Protein AF-A0A0R3PXW3-F1 (afdb_monomer)

Secondary structure (DSSP, 8-state):
-------PPP----------------SS---HHHHHTT-------PPPPP-TTS-HHHHHHHHHHHHHHHHHHHHHHHHHHHHHHHHHHHHHHHHHHHHHHHHHHHHHHHHHHHHHHHHHHHHHHS----------------------------------GGGGGPPPP------HHHHHHHHHHHHHHHHHHHHHHTTSS--PPPP-----

Radius of gyration: 42.34 Å; Cα contacts (8 Å, |Δi|>4): 11; chains: 1; bounding box: 65×77×140 Å

Structure (mmCIF, N/CA/C/O backbone):
data_AF-A0A0R3PXW3-F1
#
_entry.id   AF-A0A0R3PXW3-F1
#
loop_
_atom_site.group_PDB
_atom_site.id
_atom_site.type_symbol
_atom_site.label_atom_id
_atom_site.label_alt_id
_atom_site.label_comp_id
_atom_site.label_asym_id
_atom_site.label_entity_id
_atom_site.label_seq_id
_atom_site.pdbx_PDB_ins_code
_atom_site.Cartn_x
_atom_site.Cartn_y
_atom_site.Cartn_z
_atom_site.occupancy
_atom_site.B_iso_or_equiv
_atom_site.auth_seq_id
_atom_site.auth_comp_id
_atom_site.auth_asym_id
_atom_site.auth_atom_id
_atom_site.pdbx_PDB_model_num
ATOM 1 N N . MET A 1 1 ? -7.752 -42.394 -71.819 1.00 38.06 1 MET A N 1
ATOM 2 C CA . MET A 1 1 ? -6.502 -42.020 -71.122 1.00 38.06 1 MET A CA 1
ATOM 3 C C . MET A 1 1 ? -6.365 -40.506 -71.200 1.00 38.06 1 MET A C 1
ATOM 5 O O . MET A 1 1 ? -6.440 -40.009 -72.312 1.00 38.06 1 MET A O 1
ATOM 9 N N . THR A 1 2 ? -6.210 -39.844 -70.037 1.00 39.84 2 THR A N 1
ATOM 10 C CA . THR A 1 2 ? -5.750 -38.445 -69.788 1.00 39.84 2 THR A CA 1
ATOM 11 C C . THR A 1 2 ? -6.556 -37.297 -70.435 1.00 39.84 2 THR A C 1
ATOM 13 O O . THR A 1 2 ? -6.903 -37.378 -71.596 1.00 39.84 2 THR A O 1
ATOM 16 N N . ASN A 1 3 ? -6.873 -36.161 -69.808 1.00 36.75 3 ASN A N 1
ATOM 17 C CA . ASN A 1 3 ? -6.351 -35.493 -68.617 1.00 36.75 3 ASN A CA 1
ATOM 18 C C . ASN A 1 3 ? -7.420 -34.491 -68.121 1.00 36.75 3 ASN A C 1
ATOM 20 O O . ASN A 1 3 ? -8.073 -33.843 -68.936 1.00 36.75 3 ASN A O 1
ATOM 24 N N . ILE A 1 4 ? -7.603 -34.370 -66.804 1.00 39.84 4 ILE A N 1
ATOM 25 C CA . ILE A 1 4 ? -8.584 -33.471 -66.176 1.00 39.84 4 ILE A CA 1
ATOM 26 C C . ILE A 1 4 ? -7.906 -32.120 -65.916 1.00 39.84 4 ILE A C 1
ATOM 28 O O . ILE A 1 4 ? -7.051 -32.008 -65.038 1.00 39.84 4 ILE A O 1
ATOM 32 N N . SER A 1 5 ? -8.293 -31.096 -66.675 1.00 47.66 5 SER A N 1
ATOM 33 C CA . SER A 1 5 ? -7.903 -29.700 -66.450 1.00 47.66 5 SER A CA 1
ATOM 34 C C . SER A 1 5 ? -8.798 -29.089 -65.373 1.00 47.66 5 SER A C 1
ATOM 36 O O . SER A 1 5 ? -9.985 -28.855 -65.581 1.00 47.66 5 SER A O 1
ATOM 38 N N . ASN A 1 6 ? -8.210 -28.860 -64.207 1.00 40.59 6 ASN A N 1
ATOM 39 C CA . ASN A 1 6 ? -8.842 -28.301 -63.022 1.00 40.59 6 ASN A CA 1
ATOM 40 C C . ASN A 1 6 ? -8.930 -26.765 -63.153 1.00 40.59 6 ASN A C 1
ATOM 42 O O . ASN A 1 6 ? -7.904 -26.088 -63.104 1.00 40.59 6 ASN A O 1
ATOM 46 N N . VAL A 1 7 ? -10.134 -26.210 -63.324 1.00 46.19 7 VAL A N 1
ATOM 47 C CA . VAL A 1 7 ? -10.385 -24.756 -63.282 1.00 46.19 7 VAL A CA 1
ATOM 48 C C . VAL A 1 7 ? -11.352 -24.488 -62.131 1.00 46.19 7 VAL A C 1
ATOM 50 O O . VAL A 1 7 ? -12.552 -24.730 -62.235 1.00 46.19 7 VAL A O 1
ATOM 53 N N . GLY A 1 8 ? -10.801 -24.064 -60.991 1.00 39.66 8 GLY A N 1
ATOM 54 C CA . GLY A 1 8 ? -11.564 -23.747 -59.782 1.00 39.66 8 GLY A CA 1
ATOM 55 C C . GLY A 1 8 ? -12.369 -22.443 -59.905 1.00 39.66 8 GLY A C 1
ATOM 56 O O . GLY A 1 8 ? -12.005 -21.568 -60.694 1.00 39.66 8 GLY A O 1
ATOM 57 N N . PRO A 1 9 ? -13.452 -22.275 -59.123 1.00 43.62 9 PRO A N 1
ATOM 58 C CA . PRO A 1 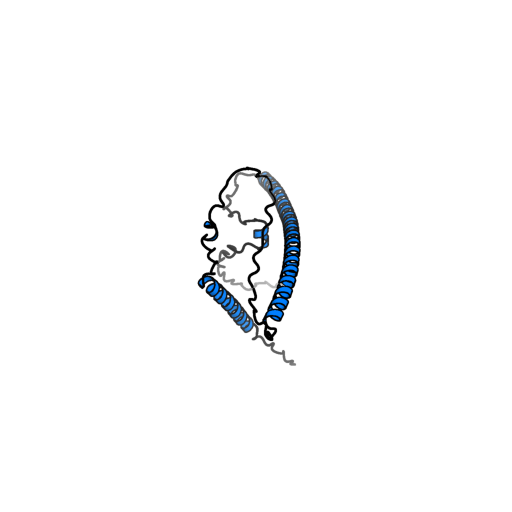9 ? -14.310 -21.103 -59.218 1.00 43.62 9 PRO A CA 1
ATOM 59 C C . PRO A 1 9 ? -13.719 -19.885 -58.491 1.00 43.62 9 PRO A C 1
ATOM 61 O O . PRO A 1 9 ? -13.190 -19.970 -57.380 1.00 43.62 9 PRO A O 1
ATOM 64 N N . SER A 1 10 ? -13.861 -18.740 -59.158 1.00 41.03 10 SER A N 1
ATOM 65 C CA . SER A 1 10 ? -13.490 -17.390 -58.734 1.00 41.03 10 SER A CA 1
ATOM 66 C C . SER A 1 10 ? -14.106 -17.012 -57.379 1.00 41.03 10 SER A C 1
ATOM 68 O O . SER A 1 10 ? -15.327 -16.956 -57.228 1.00 41.03 10 SER A O 1
ATOM 70 N N . LYS A 1 11 ? -13.262 -16.731 -56.378 1.00 49.00 11 LYS A N 1
ATOM 71 C CA . LYS A 1 11 ? -13.683 -16.187 -55.079 1.00 49.00 11 LYS A CA 1
ATOM 72 C C . LYS A 1 11 ? -13.694 -14.660 -55.160 1.00 49.00 11 LYS A C 1
ATOM 74 O O . LYS A 1 11 ? -12.674 -14.020 -54.920 1.00 49.00 11 LYS A O 1
ATOM 79 N N . HIS A 1 12 ? -14.849 -14.073 -55.463 1.00 41.69 12 HIS A N 1
ATOM 80 C CA . HIS A 1 12 ? -15.092 -12.652 -55.210 1.00 41.69 12 HIS A CA 1
ATOM 81 C C . HIS A 1 12 ? -15.160 -12.417 -53.693 1.00 41.69 12 HIS A C 1
ATOM 83 O O . HIS A 1 12 ? -16.198 -12.607 -53.065 1.00 41.69 12 HIS A O 1
ATOM 89 N N . PHE A 1 13 ? -14.032 -12.031 -53.094 1.00 46.72 13 PHE A N 1
ATOM 90 C CA . PHE A 1 13 ? -13.965 -11.567 -51.710 1.00 46.72 13 PHE A CA 1
ATOM 91 C C . PHE A 1 13 ? -14.146 -10.046 -51.715 1.00 46.72 13 PHE A C 1
ATOM 93 O O . PHE A 1 13 ? -13.260 -9.299 -52.128 1.00 46.72 13 PHE A O 1
ATOM 100 N N . VAL A 1 14 ? -15.329 -9.583 -51.317 1.00 47.16 14 VAL A N 1
ATOM 101 C CA . VAL A 1 14 ? -15.608 -8.158 -51.114 1.00 47.16 14 VAL A CA 1
ATOM 102 C C . VAL A 1 14 ? -14.783 -7.691 -49.912 1.00 47.16 14 VAL A C 1
ATOM 104 O O . VAL A 1 14 ? -15.029 -8.114 -48.784 1.00 47.16 14 VAL A O 1
ATOM 107 N N . TYR A 1 15 ? -13.786 -6.836 -50.141 1.00 42.31 15 TYR A N 1
ATOM 108 C CA . TYR A 1 15 ? -13.071 -6.153 -49.065 1.00 42.31 15 TYR A CA 1
ATOM 109 C C . TYR A 1 15 ? -13.958 -5.032 -48.512 1.00 42.31 15 TYR A C 1
ATOM 111 O O . TYR A 1 15 ? -14.068 -3.965 -49.111 1.00 42.31 15 TYR A O 1
ATOM 119 N N . LEU A 1 16 ? -14.584 -5.263 -47.358 1.00 40.38 16 LEU A N 1
ATOM 120 C CA . LEU A 1 16 ? -15.081 -4.179 -46.509 1.00 40.38 16 LEU A CA 1
ATOM 121 C C . LEU A 1 16 ? -13.915 -3.663 -45.647 1.00 40.38 16 LEU A C 1
ATOM 123 O O . LEU A 1 16 ? -13.203 -4.478 -45.051 1.00 40.38 16 LEU A O 1
ATOM 127 N N . PRO A 1 17 ? -13.680 -2.342 -45.558 1.00 42.06 17 PRO A N 1
ATOM 128 C CA . PRO A 1 17 ? -12.602 -1.809 -44.742 1.00 42.06 17 PRO A CA 1
ATOM 129 C C . PRO A 1 17 ? -12.973 -1.931 -43.260 1.00 42.06 17 PRO A C 1
ATOM 131 O O . PRO A 1 17 ? -13.910 -1.295 -42.778 1.00 42.06 17 PRO A O 1
ATOM 134 N N . THR A 1 18 ? -12.214 -2.738 -42.518 1.00 45.00 18 THR A N 1
ATOM 135 C CA . THR A 1 18 ? -12.254 -2.760 -41.053 1.00 45.00 18 THR A CA 1
ATOM 136 C C . THR A 1 18 ? -11.760 -1.412 -40.537 1.00 45.00 18 THR A C 1
ATOM 138 O O . 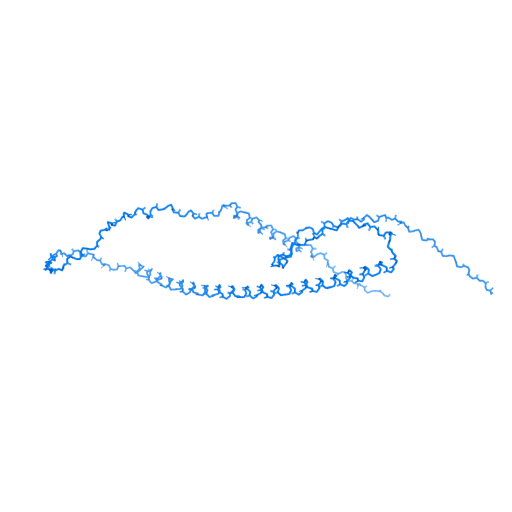THR A 1 18 ? -10.557 -1.155 -40.481 1.00 45.00 18 THR A O 1
ATOM 141 N N . ILE A 1 19 ? -12.688 -0.533 -40.160 1.00 42.12 19 ILE A N 1
ATOM 142 C CA . ILE A 1 19 ? -12.370 0.704 -39.448 1.00 42.12 19 ILE A CA 1
ATOM 143 C C . ILE A 1 19 ? -11.883 0.298 -38.055 1.00 42.12 19 ILE A C 1
ATOM 145 O O . ILE A 1 19 ? -12.666 -0.051 -37.174 1.00 42.12 19 ILE A O 1
ATOM 149 N N . ALA A 1 20 ? -10.565 0.298 -37.868 1.00 41.53 20 ALA A N 1
ATOM 150 C CA . ALA A 1 20 ? -9.950 0.123 -36.565 1.00 41.53 20 ALA A CA 1
ATOM 151 C C . ALA A 1 20 ? -10.293 1.340 -35.695 1.00 41.53 20 ALA A C 1
ATOM 153 O O . ALA A 1 20 ? -9.688 2.403 -35.819 1.00 41.53 20 ALA A O 1
ATOM 154 N N . THR A 1 21 ? -11.276 1.196 -34.809 1.00 40.44 21 THR A N 1
ATOM 155 C CA . THR A 1 21 ? -11.522 2.184 -33.757 1.00 40.44 21 THR A CA 1
ATOM 156 C C . THR A 1 21 ? -10.326 2.187 -32.799 1.00 40.44 21 THR A C 1
ATOM 158 O O . THR A 1 21 ? -10.015 1.129 -32.237 1.00 40.44 21 THR A O 1
ATOM 161 N N . PRO A 1 22 ? -9.643 3.324 -32.571 1.00 39.25 22 PRO A N 1
ATOM 162 C CA . PRO A 1 22 ? -8.615 3.402 -31.546 1.00 39.25 22 PRO A CA 1
ATOM 163 C C . PRO A 1 22 ? -9.255 3.142 -30.177 1.00 39.25 22 PRO A C 1
ATOM 165 O O . PRO A 1 22 ? -10.258 3.742 -29.797 1.00 39.25 22 PRO A O 1
ATOM 168 N N . ASN A 1 23 ? -8.689 2.179 -29.456 1.00 42.59 23 ASN A N 1
ATOM 169 C CA . ASN A 1 23 ? -9.143 1.749 -28.142 1.00 42.59 23 ASN A CA 1
ATOM 170 C C . ASN A 1 23 ? -8.823 2.826 -27.090 1.00 42.59 23 ASN A C 1
ATOM 172 O O . ASN A 1 23 ? -7.765 2.801 -26.466 1.00 42.59 23 ASN A O 1
ATOM 176 N N . THR A 1 24 ? -9.749 3.761 -26.888 1.00 49.25 24 THR A N 1
ATOM 177 C CA . THR A 1 24 ? -9.660 4.838 -25.884 1.00 49.25 24 THR A CA 1
ATOM 178 C C . THR A 1 24 ? -10.191 4.412 -24.501 1.00 49.25 24 THR A C 1
ATOM 180 O O . THR A 1 24 ? -10.618 5.250 -23.718 1.00 49.25 24 THR A O 1
ATOM 183 N N . LYS A 1 25 ? -10.198 3.115 -24.149 1.00 46.97 25 LYS A N 1
ATOM 184 C CA . LYS A 1 25 ? -10.817 2.621 -22.895 1.00 46.97 25 LYS A CA 1
ATOM 185 C C . LYS A 1 25 ? -9.845 2.241 -21.769 1.00 46.97 25 LYS A C 1
ATOM 187 O O . LYS A 1 25 ? -10.181 1.407 -20.938 1.00 46.97 25 LYS A O 1
ATOM 192 N N . ARG A 1 26 ? -8.633 2.802 -21.717 1.00 44.34 26 ARG A N 1
ATOM 193 C CA . ARG A 1 26 ? -7.687 2.537 -20.604 1.00 44.34 26 ARG A CA 1
ATOM 194 C C . ARG A 1 26 ? -7.228 3.777 -19.846 1.00 44.34 26 ARG A C 1
ATOM 196 O O . ARG A 1 26 ? -6.220 3.735 -19.152 1.00 44.34 26 ARG A O 1
ATOM 203 N N . ALA A 1 27 ? -7.959 4.875 -19.969 1.00 49.31 27 ALA A N 1
ATOM 204 C CA . ALA A 1 27 ? -7.804 5.971 -19.034 1.00 49.31 27 ALA A CA 1
ATOM 205 C C . ALA A 1 27 ? -8.759 5.720 -17.854 1.00 49.31 27 ALA A C 1
ATOM 207 O O . ALA A 1 27 ? -9.963 5.618 -18.064 1.00 49.31 27 ALA A O 1
ATOM 208 N N . LEU A 1 28 ? -8.196 5.677 -16.642 1.00 56.12 28 LEU A N 1
ATOM 209 C CA . LEU A 1 28 ? -8.877 5.902 -15.358 1.00 56.12 28 LEU A CA 1
ATOM 210 C C . LEU A 1 28 ? -9.617 4.713 -14.715 1.00 56.12 28 LEU A C 1
ATOM 212 O O . LEU A 1 28 ? -10.815 4.760 -14.468 1.00 56.12 28 LEU A O 1
ATOM 216 N N . SER A 1 29 ? -8.872 3.691 -14.309 1.00 50.00 29 SER A N 1
ATOM 217 C CA . SER A 1 29 ? -9.155 3.008 -13.040 1.00 50.00 29 SER A CA 1
ATOM 218 C C . SER A 1 29 ? -7.830 2.456 -12.533 1.00 50.00 29 SER A C 1
ATOM 220 O O . SER A 1 29 ? -7.372 1.419 -13.012 1.00 50.00 29 SER A O 1
ATOM 222 N N . ALA A 1 30 ? -7.149 3.205 -11.665 1.00 63.62 30 ALA A N 1
ATOM 223 C CA . ALA A 1 30 ? -5.977 2.668 -10.989 1.00 63.62 30 ALA A CA 1
ATOM 224 C C . ALA A 1 30 ? -6.432 1.439 -10.192 1.00 63.62 30 ALA A C 1
ATOM 226 O O . ALA A 1 30 ? -7.424 1.511 -9.465 1.00 63.62 30 ALA A O 1
ATOM 227 N N . ASP A 1 31 ? -5.759 0.309 -10.393 1.00 80.38 31 ASP A N 1
ATOM 228 C CA . ASP A 1 31 ? -5.968 -0.877 -9.571 1.00 80.38 31 ASP A CA 1
ATOM 229 C C . ASP A 1 31 ? -5.743 -0.464 -8.100 1.00 80.38 31 ASP A C 1
ATOM 231 O O . ASP A 1 31 ? -4.747 0.212 -7.823 1.00 80.38 31 ASP A O 1
ATOM 235 N N . PRO A 1 32 ? -6.635 -0.811 -7.152 1.00 76.06 32 PRO A N 1
ATOM 236 C CA . PRO A 1 32 ? -6.418 -0.562 -5.726 1.00 76.06 32 PRO A CA 1
ATOM 237 C C . PRO A 1 32 ? -5.021 -0.980 -5.248 1.00 76.06 32 PRO A C 1
ATOM 239 O O . PRO A 1 32 ? -4.427 -0.317 -4.399 1.00 76.06 32 PRO A O 1
ATOM 242 N N . VAL A 1 33 ? -4.471 -2.044 -5.840 1.00 81.00 33 VAL A N 1
ATOM 243 C CA . VAL A 1 33 ? -3.110 -2.517 -5.576 1.00 81.00 33 VAL A CA 1
ATOM 244 C C . VAL A 1 33 ? -2.058 -1.526 -6.082 1.00 81.00 33 VAL A C 1
ATOM 246 O O . VAL A 1 33 ? -1.080 -1.270 -5.387 1.00 81.00 33 VAL A O 1
ATOM 249 N N . ASP A 1 34 ? -2.251 -0.926 -7.255 1.00 81.44 34 ASP A N 1
ATOM 250 C CA . ASP A 1 34 ? -1.321 0.060 -7.819 1.00 81.44 34 ASP A CA 1
ATOM 251 C C . ASP A 1 34 ? -1.317 1.369 -7.009 1.00 81.44 34 ASP A C 1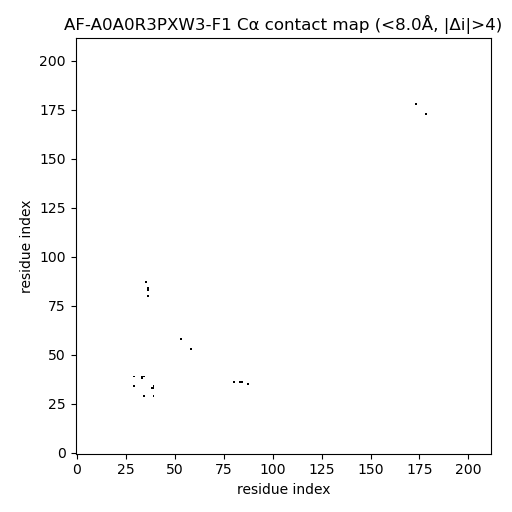
ATOM 253 O O . ASP A 1 34 ? -0.267 1.997 -6.862 1.00 81.44 34 ASP A O 1
ATOM 257 N N . ILE A 1 35 ? -2.458 1.747 -6.416 1.00 81.06 35 ILE A N 1
ATOM 258 C CA . ILE A 1 35 ? -2.559 2.885 -5.484 1.00 81.06 35 ILE A CA 1
ATOM 259 C C . ILE A 1 35 ? -1.737 2.610 -4.220 1.00 81.06 35 ILE A C 1
ATOM 261 O O . ILE A 1 35 ? -0.938 3.450 -3.812 1.00 81.06 35 ILE A O 1
ATOM 265 N N . LEU A 1 36 ? -1.883 1.414 -3.640 1.00 79.81 36 LEU A N 1
ATOM 266 C CA . LEU A 1 36 ? -1.118 0.963 -2.470 1.00 79.81 36 LEU A CA 1
ATOM 267 C C . LEU A 1 36 ? 0.401 0.973 -2.721 1.00 79.81 36 LEU A C 1
ATOM 269 O O . LEU A 1 36 ? 1.206 1.231 -1.824 1.00 79.81 36 LEU A O 1
ATOM 273 N N . LEU A 1 37 ? 0.789 0.679 -3.961 1.00 80.38 37 LEU A N 1
ATOM 274 C CA . LEU A 1 37 ? 2.173 0.633 -4.418 1.00 80.38 37 LEU A CA 1
ATOM 275 C C . LEU A 1 37 ? 2.722 1.999 -4.858 1.00 80.38 37 LEU A C 1
ATOM 277 O O . LEU A 1 37 ? 3.921 2.105 -5.111 1.00 80.38 37 LEU A O 1
ATOM 281 N N . GLY A 1 38 ? 1.878 3.031 -4.963 1.00 76.00 38 GLY A N 1
ATOM 282 C CA . GLY A 1 38 ? 2.263 4.341 -5.495 1.00 76.00 38 GLY A CA 1
ATOM 283 C C . GLY A 1 38 ? 2.662 4.316 -6.979 1.00 76.00 38 GLY A C 1
ATOM 284 O O . GLY A 1 38 ? 3.354 5.221 -7.448 1.00 76.00 38 GLY A O 1
ATOM 285 N N . GLU A 1 39 ? 2.260 3.288 -7.735 1.00 78.00 39 GLU A N 1
ATOM 286 C CA . GLU A 1 39 ? 2.602 3.145 -9.153 1.00 78.00 39 GLU A CA 1
ATOM 287 C C . GLU A 1 39 ? 1.608 3.927 -10.028 1.00 78.00 39 GLU A C 1
ATOM 289 O O . GLU A 1 39 ? 0.521 3.457 -10.354 1.00 78.00 39 GLU A O 1
ATOM 294 N N . HIS A 1 40 ? 1.993 5.125 -10.485 1.00 61.38 40 HIS A N 1
ATOM 295 C CA . HIS A 1 40 ? 1.224 5.848 -11.500 1.00 61.38 40 HIS A CA 1
ATOM 296 C C . HIS A 1 40 ? 1.656 5.406 -12.905 1.00 61.38 40 HIS A C 1
ATOM 298 O O . HIS A 1 40 ? 2.729 5.755 -13.405 1.00 61.38 40 HIS A O 1
ATOM 304 N N . SER A 1 41 ? 0.819 4.611 -13.570 1.00 61.41 41 SER A N 1
ATOM 305 C CA . SER A 1 41 ? 1.127 4.117 -14.911 1.00 61.41 41 SER A CA 1
ATOM 306 C C . SER A 1 41 ? 0.857 5.184 -15.983 1.00 61.41 41 SER A C 1
ATOM 308 O O . SER A 1 41 ? -0.264 5.664 -16.127 1.00 61.41 41 SER A O 1
ATOM 310 N N . GLN A 1 42 ? 1.890 5.567 -16.737 1.00 60.44 42 GLN A N 1
ATOM 311 C CA . GLN A 1 42 ? 2.040 5.283 -18.178 1.00 60.44 42 GLN A CA 1
ATOM 312 C C . GLN A 1 42 ? 3.003 6.293 -18.835 1.00 60.44 42 GLN A C 1
ATOM 314 O O . GLN A 1 42 ? 2.676 7.475 -18.953 1.00 60.44 42 GLN A O 1
ATOM 319 N N . PRO A 1 43 ? 4.158 5.855 -19.369 1.00 62.34 43 PRO A N 1
ATOM 320 C CA . PRO A 1 43 ? 4.896 6.668 -20.321 1.00 62.34 43 PRO A CA 1
ATOM 321 C C . PRO A 1 43 ? 4.142 6.700 -21.658 1.00 62.34 43 PRO A C 1
ATOM 323 O O . PRO A 1 43 ? 3.910 5.668 -22.290 1.00 62.34 43 PRO A O 1
ATOM 326 N N . HIS A 1 44 ? 3.786 7.903 -22.108 1.00 67.94 44 HIS A N 1
ATOM 327 C CA . HIS A 1 44 ? 3.213 8.146 -23.432 1.00 67.94 44 HIS A CA 1
ATOM 328 C C . HIS A 1 44 ? 4.106 7.530 -24.525 1.00 67.94 44 HIS A C 1
ATOM 330 O O . HIS A 1 44 ? 5.303 7.831 -24.611 1.00 67.94 44 HIS A O 1
ATOM 336 N N . GLN A 1 45 ? 3.543 6.666 -25.375 1.00 71.38 45 GLN A N 1
ATOM 337 C CA . GLN A 1 45 ? 4.292 6.075 -26.482 1.00 71.38 45 GLN A CA 1
ATOM 338 C C . GLN A 1 45 ? 4.569 7.137 -27.550 1.00 71.38 45 GLN A C 1
ATOM 340 O O . GLN A 1 45 ? 3.688 7.528 -28.311 1.00 71.38 45 GLN A O 1
ATOM 345 N N . ARG A 1 46 ? 5.820 7.603 -27.618 1.00 79.50 46 ARG A N 1
ATOM 346 C CA . ARG A 1 46 ? 6.284 8.483 -28.697 1.00 79.50 46 ARG A CA 1
ATOM 347 C C . ARG A 1 46 ? 6.376 7.708 -30.014 1.00 79.50 46 ARG A C 1
ATOM 349 O O . ARG A 1 46 ? 6.819 6.553 -30.026 1.00 79.50 46 ARG A O 1
ATOM 356 N N . LYS A 1 47 ? 6.011 8.367 -31.122 1.00 78.31 47 LYS A N 1
ATOM 357 C CA . LYS A 1 47 ? 6.285 7.880 -32.483 1.00 78.31 47 LYS A CA 1
ATOM 358 C C . LYS A 1 47 ? 7.794 7.648 -32.626 1.00 78.31 47 LYS A C 1
ATOM 360 O O . LYS A 1 47 ? 8.591 8.462 -32.166 1.00 78.31 47 LYS A O 1
ATOM 365 N N . ARG A 1 48 ? 8.184 6.503 -33.189 1.00 81.62 48 ARG A N 1
ATOM 366 C CA . ARG A 1 48 ? 9.590 6.101 -33.329 1.00 81.62 48 ARG A CA 1
ATOM 367 C C . ARG A 1 48 ? 10.046 6.376 -34.754 1.00 81.62 48 ARG A C 1
ATOM 369 O O . ARG A 1 48 ? 9.458 5.828 -35.678 1.00 81.62 48 ARG A O 1
ATOM 376 N N . GLU A 1 49 ? 11.090 7.178 -34.911 1.00 81.06 49 GLU A N 1
ATOM 377 C CA . GLU A 1 49 ? 11.767 7.352 -36.198 1.00 81.06 49 GLU A CA 1
ATOM 378 C C . GLU A 1 49 ? 12.515 6.072 -36.599 1.00 81.06 49 GLU A C 1
ATOM 380 O O . GLU A 1 49 ? 13.011 5.323 -35.743 1.00 81.06 49 GLU A O 1
ATOM 385 N N . CYS A 1 50 ? 12.568 5.806 -37.906 1.00 75.25 50 CYS A N 1
ATOM 386 C CA . CYS A 1 50 ? 13.303 4.673 -38.453 1.00 75.25 50 CYS A CA 1
ATOM 387 C C . CYS A 1 50 ? 14.809 4.981 -38.455 1.00 75.25 50 CYS A C 1
ATOM 389 O O . CYS A 1 50 ? 15.237 6.063 -38.839 1.00 75.25 50 CYS A O 1
ATOM 391 N N . LEU A 1 51 ? 15.623 4.036 -37.975 1.00 78.56 51 LEU A N 1
ATOM 392 C CA . LEU A 1 51 ? 17.083 4.168 -37.940 1.00 78.56 51 LEU A CA 1
ATOM 393 C C . LEU A 1 51 ? 17.674 3.621 -39.250 1.00 78.56 51 LEU A C 1
ATOM 395 O O . LEU A 1 51 ? 17.981 2.424 -39.334 1.00 78.56 51 LEU A O 1
ATOM 399 N N . ASP A 1 52 ? 17.842 4.491 -40.246 1.00 79.88 52 ASP A N 1
ATOM 400 C CA . ASP A 1 52 ? 18.291 4.110 -41.597 1.00 79.88 52 ASP A CA 1
ATOM 401 C C . ASP A 1 52 ? 19.823 4.022 -41.733 1.00 79.88 52 ASP A C 1
ATOM 403 O O . ASP A 1 52 ? 20.332 3.334 -42.610 1.00 79.88 52 ASP A O 1
ATOM 407 N N . HIS A 1 53 ? 20.574 4.608 -40.796 1.00 83.69 53 HIS A N 1
ATOM 408 C CA . HIS A 1 53 ? 22.043 4.693 -40.852 1.00 83.69 53 HIS A CA 1
ATOM 409 C C . HIS A 1 53 ? 22.795 3.577 -40.103 1.00 83.69 53 HIS A C 1
ATOM 411 O O . HIS A 1 53 ? 24.009 3.656 -39.942 1.00 83.69 53 HIS A O 1
ATOM 417 N N . LEU A 1 54 ? 22.097 2.558 -39.588 1.00 87.69 54 LEU A N 1
ATOM 418 C CA . LEU A 1 54 ? 22.699 1.531 -38.727 1.00 87.69 54 LEU A CA 1
ATOM 419 C C . LEU A 1 54 ? 22.782 0.175 -39.444 1.00 87.69 54 LEU A C 1
ATOM 421 O O . LEU A 1 54 ? 21.773 -0.299 -39.980 1.00 87.69 54 LEU A O 1
ATOM 425 N N . THR A 1 55 ? 23.951 -0.478 -39.408 1.00 90.62 55 THR A N 1
ATOM 426 C CA . THR A 1 55 ? 24.136 -1.803 -40.026 1.00 90.62 55 THR A CA 1
ATOM 427 C C . THR A 1 55 ? 23.288 -2.869 -39.323 1.00 90.62 55 THR A C 1
ATOM 429 O O . THR A 1 55 ? 22.857 -2.703 -38.176 1.00 90.62 55 THR A O 1
ATOM 432 N N . HIS A 1 56 ? 23.026 -3.993 -39.999 1.00 90.94 56 HIS A N 1
ATOM 433 C CA . HIS A 1 56 ? 22.220 -5.085 -39.439 1.00 90.94 56 HIS A CA 1
ATOM 434 C C . HIS A 1 56 ? 22.802 -5.622 -38.117 1.00 90.94 56 HIS A C 1
ATOM 436 O O . HIS A 1 56 ? 22.075 -5.818 -37.140 1.00 90.94 56 HIS A O 1
ATOM 442 N N . GLU A 1 57 ? 24.120 -5.812 -38.054 1.00 94.62 57 GLU A N 1
ATOM 443 C CA . GLU A 1 57 ? 24.809 -6.285 -36.852 1.00 94.62 57 GLU A CA 1
ATOM 444 C C . GLU A 1 57 ? 24.688 -5.290 -35.688 1.00 94.62 57 GLU A C 1
ATOM 446 O O . GLU A 1 57 ? 24.328 -5.663 -34.568 1.00 94.62 57 GLU A O 1
ATOM 451 N N . GLN A 1 58 ? 24.882 -3.998 -35.955 1.00 94.44 58 GLN A N 1
ATOM 452 C CA . GLN A 1 58 ? 24.708 -2.941 -34.960 1.00 94.44 58 GLN A CA 1
ATOM 453 C C . GLN A 1 58 ? 23.252 -2.861 -34.457 1.00 94.44 58 GLN A C 1
ATOM 455 O O . GLN A 1 58 ? 23.014 -2.727 -33.250 1.00 94.44 58 GLN A O 1
ATOM 460 N N . LYS A 1 59 ? 22.258 -3.011 -35.347 1.00 93.19 59 LYS A N 1
ATOM 461 C CA . LYS A 1 59 ? 20.830 -3.110 -34.981 1.00 93.19 59 LYS A CA 1
ATOM 462 C C . LYS A 1 59 ? 20.576 -4.300 -34.053 1.00 93.19 59 LYS A C 1
ATOM 464 O O . LYS A 1 59 ? 19.871 -4.154 -33.047 1.00 93.19 59 LYS A O 1
ATOM 469 N N . LEU A 1 60 ? 21.177 -5.453 -34.345 1.00 94.00 60 LEU A N 1
ATOM 470 C CA . LEU A 1 60 ? 21.059 -6.657 -33.526 1.00 94.00 60 LEU A CA 1
ATOM 471 C C . LEU A 1 60 ? 21.687 -6.468 -32.138 1.00 94.00 60 LEU A C 1
ATOM 473 O O . LEU A 1 60 ? 21.039 -6.769 -31.133 1.00 94.00 60 LEU A O 1
ATOM 477 N N . ASN A 1 61 ? 22.898 -5.914 -32.063 1.00 95.94 61 ASN A N 1
ATOM 478 C CA . ASN A 1 61 ? 23.582 -5.631 -30.797 1.00 95.94 61 ASN A CA 1
ATOM 479 C C . ASN A 1 61 ? 22.782 -4.644 -29.935 1.00 95.94 61 ASN A C 1
ATOM 481 O O . ASN A 1 61 ? 22.560 -4.890 -28.745 1.00 95.94 61 ASN A O 1
ATOM 485 N N . ARG A 1 62 ? 22.219 -3.593 -30.548 1.00 95.19 62 ARG A N 1
ATOM 486 C CA . ARG A 1 62 ? 21.312 -2.657 -29.868 1.00 95.19 62 ARG A CA 1
ATOM 487 C C . ARG A 1 62 ? 20.051 -3.347 -29.346 1.00 95.19 62 ARG A C 1
ATOM 489 O O . ARG A 1 62 ? 19.626 -3.068 -28.224 1.00 95.19 62 ARG A O 1
ATOM 496 N N . ARG A 1 63 ? 19.438 -4.242 -30.130 1.00 95.44 63 ARG A N 1
ATOM 497 C CA . ARG A 1 63 ? 18.257 -5.015 -29.705 1.00 95.44 63 ARG A CA 1
ATOM 498 C C . ARG A 1 63 ? 18.587 -5.924 -28.521 1.00 95.44 63 ARG A C 1
ATOM 500 O O . ARG A 1 63 ? 17.833 -5.919 -27.551 1.00 95.44 63 ARG A O 1
ATOM 507 N N . LYS A 1 64 ? 19.708 -6.652 -28.576 1.00 97.81 64 LYS A N 1
ATOM 508 C CA . LYS A 1 64 ? 20.184 -7.528 -27.491 1.00 97.81 64 LYS A CA 1
ATOM 509 C C . LYS A 1 64 ? 20.410 -6.741 -26.199 1.00 97.81 64 LYS A C 1
ATOM 511 O O . LYS A 1 64 ? 19.887 -7.131 -25.160 1.00 97.81 64 LYS A O 1
ATOM 516 N N . MET A 1 65 ? 21.108 -5.605 -26.275 1.00 97.31 65 MET A N 1
ATOM 517 C CA . MET A 1 65 ? 21.362 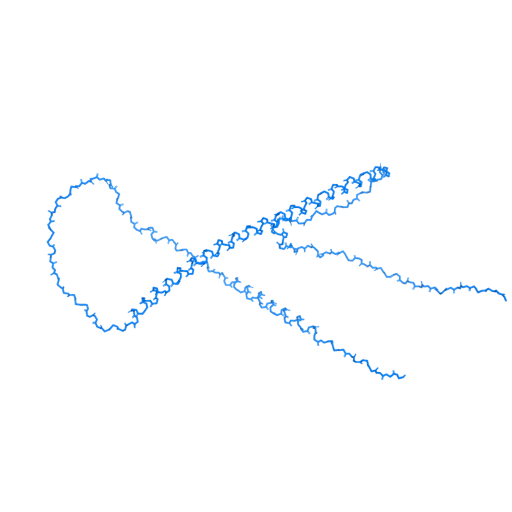-4.751 -25.110 1.00 97.31 65 MET A CA 1
ATOM 518 C C . MET A 1 65 ? 20.060 -4.216 -24.499 1.00 97.31 65 MET A C 1
ATOM 520 O O . MET A 1 65 ? 19.833 -4.355 -23.300 1.00 97.31 65 MET A O 1
ATOM 524 N N . LYS A 1 66 ? 19.151 -3.672 -25.321 1.00 97.12 66 LYS A N 1
ATOM 525 C CA . LYS A 1 66 ? 17.856 -3.168 -24.835 1.00 97.1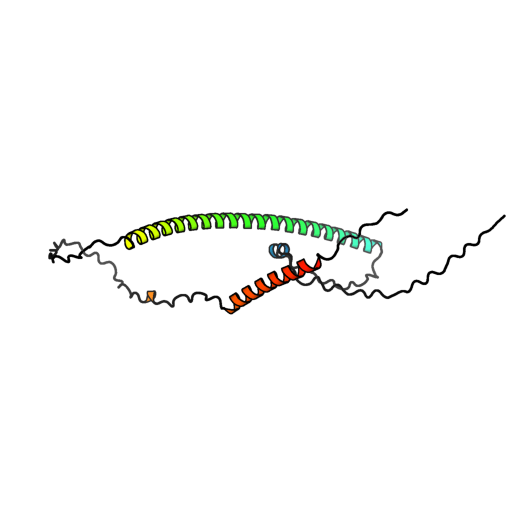2 66 LYS A CA 1
ATOM 526 C C . LYS A 1 66 ? 16.987 -4.259 -24.224 1.00 97.12 66 LYS A C 1
ATOM 528 O O . LYS A 1 66 ? 16.333 -4.004 -23.222 1.00 97.12 66 LYS A O 1
ATOM 533 N N . ASN A 1 67 ? 16.961 -5.451 -24.818 1.00 97.81 67 ASN A N 1
ATOM 534 C CA . ASN A 1 67 ? 16.193 -6.568 -24.279 1.00 97.81 67 ASN A CA 1
ATOM 535 C C . ASN A 1 67 ? 16.765 -7.031 -22.933 1.00 97.81 67 ASN A C 1
ATOM 537 O O . ASN A 1 67 ? 16.000 -7.223 -21.995 1.00 97.81 67 ASN A O 1
ATOM 541 N N . ARG A 1 68 ? 18.098 -7.097 -22.808 1.00 98.19 68 ARG A N 1
ATOM 542 C CA . ARG A 1 68 ? 18.773 -7.401 -21.541 1.00 98.19 68 ARG A CA 1
ATOM 543 C C . ARG A 1 68 ? 18.388 -6.405 -20.447 1.00 98.19 68 ARG A C 1
ATOM 545 O O . ARG A 1 68 ? 17.956 -6.823 -19.379 1.00 98.19 68 ARG A O 1
ATOM 552 N N . ILE A 1 69 ? 18.490 -5.106 -20.733 1.00 97.69 69 ILE A N 1
ATOM 553 C CA . ILE A 1 69 ? 18.110 -4.051 -19.783 1.00 97.69 69 ILE A CA 1
ATOM 554 C C . ILE A 1 69 ? 16.622 -4.158 -19.443 1.00 97.69 69 ILE A C 1
ATOM 556 O O . ILE A 1 69 ? 16.267 -4.169 -18.274 1.00 97.69 69 ILE A O 1
ATOM 560 N N . ALA A 1 70 ? 15.748 -4.309 -20.440 1.00 96.81 70 ALA A N 1
ATOM 561 C CA . ALA A 1 70 ? 14.309 -4.416 -20.213 1.00 96.81 70 ALA A CA 1
ATOM 562 C C . ALA A 1 70 ? 13.937 -5.628 -19.346 1.00 96.81 70 ALA A C 1
ATOM 564 O O . ALA A 1 70 ? 13.078 -5.502 -18.474 1.00 96.81 70 ALA A O 1
ATOM 565 N N . ALA A 1 71 ? 14.588 -6.776 -19.559 1.00 98.19 71 ALA A N 1
ATOM 566 C CA . ALA A 1 71 ? 14.412 -7.968 -18.739 1.00 98.19 71 ALA A CA 1
ATOM 567 C C . ALA A 1 71 ? 14.886 -7.731 -17.300 1.00 98.19 71 ALA A C 1
ATOM 569 O O . ALA A 1 71 ? 14.186 -8.116 -16.365 1.00 98.19 71 ALA A O 1
ATOM 570 N N . GLN A 1 72 ? 16.025 -7.055 -17.120 1.00 98.12 72 GLN A N 1
ATOM 571 C CA . GLN A 1 72 ? 16.522 -6.685 -15.797 1.00 98.12 72 GLN A CA 1
ATOM 572 C C . GLN A 1 72 ? 15.548 -5.741 -15.085 1.00 98.12 72 GLN A C 1
ATOM 574 O O . GLN A 1 72 ? 15.045 -6.081 -14.022 1.00 98.12 72 GLN A O 1
ATOM 579 N N . THR A 1 73 ? 15.152 -4.635 -15.720 1.00 96.12 73 THR A N 1
ATOM 580 C CA . THR A 1 73 ? 14.192 -3.692 -15.130 1.00 96.12 73 THR A CA 1
ATOM 581 C C . THR A 1 73 ? 12.838 -4.349 -14.848 1.00 96.12 73 THR A C 1
ATOM 583 O O . THR A 1 73 ? 12.170 -3.994 -13.885 1.00 96.12 73 THR A O 1
ATOM 586 N N . ALA A 1 74 ? 12.395 -5.312 -15.664 1.00 96.38 74 ALA A N 1
ATOM 587 C CA . ALA A 1 74 ? 11.172 -6.065 -15.389 1.00 96.38 74 ALA A CA 1
ATOM 588 C C . ALA A 1 74 ? 11.300 -6.948 -14.138 1.00 96.38 74 ALA A C 1
ATOM 590 O O . ALA A 1 74 ? 10.364 -7.004 -13.342 1.00 96.38 74 ALA A O 1
ATOM 591 N N . ARG A 1 75 ? 12.453 -7.601 -13.944 1.00 98.06 75 ARG A N 1
ATOM 592 C CA . ARG A 1 75 ? 12.749 -8.374 -12.729 1.00 98.06 75 ARG A CA 1
ATOM 593 C C . ARG A 1 75 ? 12.816 -7.472 -11.502 1.00 98.06 75 ARG A C 1
ATOM 595 O O . ARG A 1 75 ? 12.184 -7.794 -10.502 1.00 98.06 75 ARG A O 1
ATOM 602 N N . ASP A 1 76 ? 13.502 -6.339 -11.604 1.00 96.75 76 ASP A N 1
ATOM 603 C CA . ASP A 1 76 ? 13.652 -5.387 -10.500 1.00 96.75 76 ASP A CA 1
ATOM 604 C C . ASP A 1 76 ? 12.302 -4.792 -10.093 1.00 96.75 76 ASP A C 1
ATOM 606 O O . ASP A 1 76 ? 11.968 -4.790 -8.912 1.00 96.75 76 ASP A O 1
ATOM 610 N N . ARG A 1 77 ? 11.465 -4.399 -11.067 1.00 95.31 77 ARG A N 1
ATOM 611 C CA . ARG A 1 77 ? 10.082 -3.964 -10.804 1.00 95.31 77 ARG A CA 1
ATOM 612 C C . ARG A 1 77 ? 9.263 -5.041 -10.100 1.00 95.31 77 ARG A C 1
ATOM 614 O O . ARG A 1 77 ? 8.587 -4.742 -9.125 1.00 95.31 77 ARG A O 1
ATOM 621 N N . LYS A 1 78 ? 9.337 -6.299 -10.555 1.00 95.88 78 LYS A N 1
ATOM 622 C CA . LYS A 1 78 ? 8.628 -7.410 -9.901 1.00 95.88 78 LYS A CA 1
ATOM 623 C C . LYS A 1 78 ? 9.110 -7.611 -8.463 1.00 95.88 78 LYS A C 1
ATOM 625 O O . LYS A 1 78 ? 8.286 -7.820 -7.579 1.00 95.88 78 LYS A O 1
ATOM 630 N N . LYS A 1 79 ? 10.424 -7.552 -8.235 1.00 96.50 79 LYS A N 1
ATOM 631 C CA . LYS A 1 79 ? 11.018 -7.697 -6.903 1.00 96.50 79 LYS A CA 1
ATOM 632 C C . LYS A 1 79 ? 10.560 -6.575 -5.974 1.00 96.50 79 LYS A C 1
ATOM 634 O O . LYS A 1 79 ? 10.058 -6.87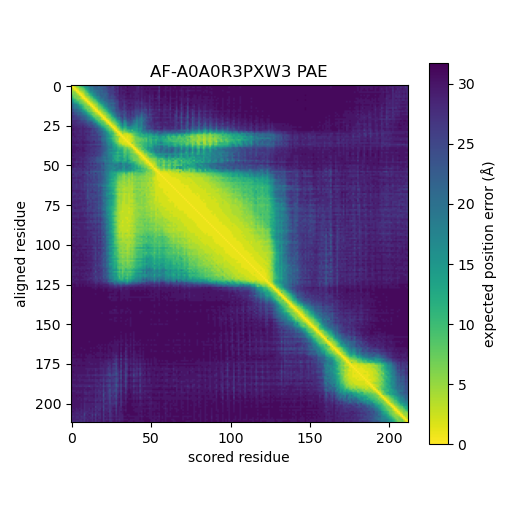4 -4.899 1.00 96.50 79 LYS A O 1
ATOM 639 N N . PHE A 1 80 ? 10.657 -5.323 -6.420 1.00 93.50 80 PHE A N 1
ATOM 640 C CA . PHE A 1 80 ? 10.174 -4.162 -5.673 1.00 93.50 80 PHE A CA 1
ATOM 641 C C . PHE A 1 80 ? 8.682 -4.278 -5.347 1.00 93.50 80 PHE A C 1
ATOM 643 O O . PHE A 1 80 ? 8.299 -4.134 -4.193 1.00 93.50 80 PHE A O 1
ATOM 650 N N . ARG A 1 81 ? 7.847 -4.612 -6.340 1.00 93.69 81 ARG A N 1
ATOM 651 C CA . ARG A 1 81 ? 6.402 -4.786 -6.150 1.00 93.69 81 ARG A CA 1
ATOM 652 C C . ARG A 1 81 ? 6.082 -5.880 -5.130 1.00 93.69 81 ARG A C 1
ATOM 654 O O . ARG A 1 81 ? 5.238 -5.661 -4.275 1.00 93.69 81 ARG A O 1
ATOM 661 N N . SER A 1 82 ? 6.765 -7.026 -5.192 1.00 94.31 82 SER A N 1
ATOM 662 C CA . SER A 1 82 ? 6.599 -8.106 -4.204 1.00 94.31 82 SER A CA 1
ATOM 663 C C . SER A 1 82 ? 6.957 -7.636 -2.798 1.00 94.31 82 SER A C 1
ATOM 665 O O . SER A 1 82 ? 6.139 -7.742 -1.894 1.00 94.31 82 SER A O 1
ATOM 667 N N . GLN A 1 83 ? 8.144 -7.045 -2.641 1.00 95.69 83 GLN A N 1
ATOM 668 C CA . GLN A 1 83 ? 8.633 -6.557 -1.351 1.00 95.69 83 GLN A CA 1
ATOM 669 C C . GLN A 1 83 ? 7.706 -5.492 -0.765 1.00 95.69 83 GLN A C 1
ATOM 671 O O . GLN A 1 83 ? 7.342 -5.562 0.402 1.00 95.69 83 GLN A O 1
ATOM 676 N N . ARG A 1 84 ? 7.245 -4.546 -1.589 1.00 94.44 84 ARG A N 1
ATOM 677 C CA . ARG A 1 84 ? 6.332 -3.501 -1.133 1.00 94.44 84 ARG A CA 1
ATOM 678 C C . ARG A 1 84 ? 4.987 -4.070 -0.686 1.00 94.44 84 ARG A C 1
ATOM 680 O O . ARG A 1 84 ? 4.447 -3.590 0.302 1.00 94.44 84 ARG A O 1
ATOM 687 N N . LEU A 1 85 ? 4.455 -5.083 -1.373 1.00 94.75 85 LEU A N 1
ATOM 688 C CA . LEU A 1 85 ? 3.235 -5.761 -0.922 1.00 94.75 85 LEU A CA 1
ATOM 689 C C . LEU A 1 85 ? 3.446 -6.480 0.411 1.00 94.75 85 LEU A C 1
ATOM 691 O O . LEU A 1 85 ? 2.592 -6.372 1.283 1.00 94.75 85 LEU A O 1
ATOM 695 N N . GLU A 1 86 ? 4.571 -7.175 0.585 1.00 96.38 86 GLU A N 1
ATOM 696 C CA . GLU A 1 86 ? 4.920 -7.828 1.854 1.00 96.38 86 GLU A CA 1
ATOM 697 C C . GLU A 1 86 ? 5.005 -6.815 3.007 1.00 96.38 86 GLU A C 1
ATOM 699 O O . GLU A 1 86 ? 4.469 -7.065 4.088 1.00 96.38 86 GLU A O 1
ATOM 704 N N . ASP A 1 87 ? 5.614 -5.651 2.766 1.00 95.94 87 ASP A N 1
ATOM 705 C CA . ASP A 1 87 ? 5.710 -4.578 3.757 1.00 95.94 87 ASP A CA 1
ATOM 706 C C . ASP A 1 87 ? 4.341 -3.978 4.096 1.00 95.94 87 ASP A C 1
ATOM 708 O O . ASP A 1 87 ? 4.026 -3.816 5.272 1.00 95.94 87 ASP A O 1
ATOM 712 N N . VAL A 1 88 ? 3.499 -3.700 3.094 1.00 95.69 88 VAL A N 1
ATOM 713 C CA . VAL A 1 88 ? 2.153 -3.160 3.344 1.00 95.69 88 VAL A CA 1
ATOM 714 C C . VAL A 1 88 ? 1.276 -4.171 4.083 1.00 95.69 88 VAL A C 1
ATOM 716 O O . VAL A 1 88 ? 0.525 -3.795 4.976 1.00 95.69 88 VAL A O 1
ATOM 719 N N . VAL A 1 89 ? 1.381 -5.464 3.769 1.00 96.56 89 VAL A N 1
ATOM 720 C CA . VAL A 1 89 ? 0.669 -6.504 4.528 1.00 96.56 89 VAL A CA 1
ATOM 721 C C . VAL A 1 89 ? 1.125 -6.518 5.986 1.00 96.56 89 VAL A C 1
ATOM 723 O O . VAL A 1 89 ? 0.281 -6.602 6.874 1.00 96.56 89 VAL A O 1
ATOM 726 N N . ARG A 1 90 ? 2.432 -6.398 6.254 1.00 97.56 90 ARG A N 1
ATOM 727 C CA . ARG A 1 90 ? 2.957 -6.320 7.626 1.00 97.56 90 ARG A CA 1
ATOM 728 C C . ARG A 1 90 ? 2.407 -5.102 8.373 1.00 97.56 90 ARG A C 1
ATOM 730 O O . ARG A 1 90 ? 1.928 -5.260 9.490 1.00 97.56 90 ARG A O 1
ATOM 737 N N . GLU A 1 91 ? 2.430 -3.932 7.739 1.00 96.56 91 GLU A N 1
ATOM 738 C CA . GLU A 1 91 ? 1.895 -2.684 8.298 1.00 96.56 91 GLU A CA 1
ATOM 739 C C . GLU A 1 91 ? 0.398 -2.803 8.621 1.00 96.56 91 GLU A C 1
ATOM 741 O O . GLU A 1 91 ? -0.035 -2.464 9.721 1.00 96.56 91 GLU A O 1
ATOM 746 N N . LEU A 1 92 ? -0.395 -3.358 7.699 1.00 96.81 92 LEU A N 1
ATOM 747 C CA . LEU A 1 92 ? -1.828 -3.566 7.909 1.00 96.81 92 LEU A CA 1
ATOM 748 C C . LEU A 1 92 ? -2.118 -4.554 9.043 1.00 96.81 92 LEU A C 1
ATOM 750 O O . LEU A 1 92 ? -3.081 -4.357 9.782 1.00 96.81 92 LEU A O 1
ATOM 754 N N . LEU A 1 93 ? -1.313 -5.610 9.193 1.00 97.94 93 LEU A N 1
ATOM 755 C CA . LEU A 1 93 ? -1.457 -6.555 10.302 1.00 97.94 93 LEU A CA 1
ATOM 756 C C . LEU A 1 93 ? -1.173 -5.880 11.648 1.00 97.94 93 LEU A C 1
ATOM 758 O O . LEU A 1 93 ? -1.952 -6.047 12.581 1.00 97.94 93 LEU A O 1
ATOM 762 N N . GLU A 1 94 ? -0.110 -5.081 11.736 1.00 97.94 94 GLU A N 1
ATOM 763 C CA . GLU A 1 94 ? 0.234 -4.336 12.952 1.00 97.94 94 GLU A CA 1
ATOM 764 C C . GLU A 1 94 ? -0.863 -3.331 13.335 1.00 97.94 94 GLU A C 1
ATOM 766 O O . GLU A 1 94 ? -1.327 -3.314 14.477 1.00 97.94 94 GLU A O 1
ATOM 771 N N . GLN A 1 95 ? -1.354 -2.558 12.363 1.00 97.81 95 GLN A N 1
ATOM 772 C CA . GLN A 1 95 ? -2.474 -1.636 12.565 1.00 97.81 95 GLN A CA 1
ATOM 773 C C . GLN A 1 95 ? -3.744 -2.369 13.003 1.00 97.81 95 GLN A C 1
ATOM 775 O O . GLN A 1 95 ? -4.463 -1.895 13.881 1.00 97.81 95 GLN A O 1
ATOM 780 N N . ASN A 1 96 ? -4.032 -3.534 12.418 1.00 98.00 96 ASN A N 1
ATOM 781 C CA . ASN A 1 96 ? -5.205 -4.319 12.781 1.00 98.00 96 ASN A CA 1
ATOM 782 C C . ASN A 1 96 ? -5.130 -4.830 14.224 1.00 98.00 96 ASN A C 1
ATOM 784 O O . ASN A 1 96 ? -6.125 -4.759 14.941 1.00 98.00 96 ASN A O 1
ATOM 788 N N . GLU A 1 97 ? -3.964 -5.306 14.660 1.00 98.31 97 GLU A N 1
ATOM 789 C CA . GLU A 1 97 ? -3.758 -5.743 16.042 1.00 98.31 97 GLU A CA 1
ATOM 790 C C . GLU A 1 97 ? -3.860 -4.576 17.031 1.00 98.31 97 GLU A C 1
ATOM 792 O O . GLU A 1 97 ? -4.550 -4.697 18.043 1.00 98.31 97 GLU A O 1
ATOM 797 N N . SER A 1 98 ? -3.275 -3.419 16.712 1.00 98.19 98 SER A N 1
ATOM 798 C CA . SER A 1 98 ? -3.417 -2.210 17.533 1.00 98.19 98 SER A CA 1
ATOM 799 C C . SER A 1 98 ? -4.883 -1.776 17.667 1.00 98.19 98 SER A C 1
ATOM 801 O O . SER A 1 98 ? -5.370 -1.571 18.781 1.00 98.19 98 SER A O 1
ATOM 803 N N . LEU A 1 99 ? -5.627 -1.735 16.556 1.00 98.38 99 LEU A N 1
ATOM 804 C CA . LEU A 1 99 ? -7.052 -1.391 16.560 1.00 98.38 99 LEU A CA 1
ATOM 805 C C . LEU A 1 99 ? -7.902 -2.410 17.327 1.00 98.38 99 LEU A C 1
ATOM 807 O O . LEU A 1 99 ? -8.866 -2.025 17.986 1.00 98.38 99 LEU A O 1
ATOM 811 N N . LYS A 1 100 ? -7.573 -3.706 17.266 1.00 98.19 100 LYS A N 1
ATOM 812 C CA . LYS A 1 100 ? -8.259 -4.735 18.064 1.00 98.19 100 LYS A CA 1
ATOM 813 C C . LYS A 1 100 ? -8.054 -4.515 19.556 1.00 98.19 100 LYS A C 1
ATOM 815 O O . LYS A 1 100 ? -9.021 -4.612 20.306 1.00 98.19 100 LYS A O 1
ATOM 820 N N . GLN A 1 101 ? -6.825 -4.215 19.974 1.00 98.12 101 GLN A N 1
ATOM 821 C CA . GLN A 1 101 ? -6.516 -3.930 21.375 1.00 98.12 101 GLN A CA 1
ATOM 822 C C . GLN A 1 101 ? -7.286 -2.702 21.865 1.00 98.12 101 GLN A C 1
ATOM 824 O O . GLN A 1 101 ? -7.932 -2.764 22.908 1.00 98.12 101 GLN A O 1
ATOM 829 N N . GLU A 1 102 ? -7.293 -1.616 21.090 1.00 98.06 102 GLU A N 1
ATOM 830 C CA . GLU A 1 102 ? -8.070 -0.418 21.421 1.00 98.06 102 GLU A CA 1
ATOM 831 C C . GLU A 1 102 ? -9.573 -0.717 21.492 1.00 98.06 102 GLU A C 1
ATOM 833 O O . GLU A 1 102 ? -10.246 -0.308 22.437 1.00 98.06 102 GLU A O 1
ATOM 838 N N . ASN A 1 103 ? -10.109 -1.481 20.533 1.00 98.00 103 ASN A N 1
ATOM 839 C CA . ASN A 1 103 ? -11.522 -1.852 20.534 1.00 98.00 103 ASN A CA 1
ATOM 840 C C . ASN A 1 103 ? -11.896 -2.661 21.779 1.00 98.00 103 ASN A C 1
ATOM 842 O O . ASN A 1 103 ? -12.955 -2.427 22.356 1.00 98.00 103 ASN A O 1
ATOM 846 N N . GLU A 1 104 ? -11.031 -3.579 22.204 1.00 98.06 104 GLU A N 1
ATOM 847 C CA . GLU A 1 104 ? -11.251 -4.375 23.407 1.00 98.06 104 GLU A CA 1
ATOM 848 C C . GLU A 1 104 ? -11.233 -3.509 24.671 1.00 98.06 104 GLU A C 1
ATOM 850 O O . GLU A 1 104 ? -12.143 -3.597 25.494 1.00 98.06 104 GLU A O 1
ATOM 855 N N . LEU A 1 105 ? -10.268 -2.593 24.794 1.00 97.94 105 LEU A N 1
ATOM 856 C CA . LEU A 1 105 ? -10.224 -1.641 25.908 1.00 97.94 105 LEU A CA 1
ATOM 857 C C . LEU A 1 105 ? -11.483 -0.764 25.960 1.00 97.94 105 LEU A C 1
ATOM 859 O O . LEU A 1 105 ? -12.065 -0.570 27.029 1.00 97.94 105 LEU A O 1
ATOM 863 N N . LEU A 1 106 ? -11.941 -0.274 24.805 1.00 98.06 106 LEU A N 1
ATOM 864 C CA . LEU A 1 106 ? -13.168 0.514 24.704 1.00 98.06 106 LEU A CA 1
ATOM 865 C C . LEU A 1 106 ? -14.412 -0.302 25.073 1.00 98.06 106 LEU A C 1
ATOM 867 O O . LEU A 1 106 ? -15.311 0.235 25.718 1.00 98.06 106 LEU A O 1
ATOM 871 N N . ARG A 1 107 ? -14.473 -1.587 24.704 1.00 97.94 107 ARG A N 1
ATOM 872 C CA . ARG A 1 107 ? -15.568 -2.487 25.104 1.00 97.94 107 ARG A CA 1
ATOM 873 C C . ARG A 1 107 ? -15.610 -2.674 26.612 1.00 97.94 107 ARG A C 1
ATOM 875 O O . ARG A 1 107 ? -16.674 -2.504 27.196 1.00 97.94 107 ARG A O 1
ATOM 882 N N . ILE A 1 108 ? -14.463 -2.933 27.239 1.00 97.69 108 ILE A N 1
ATOM 883 C CA . ILE A 1 108 ? -14.361 -3.078 28.698 1.00 97.69 108 ILE A CA 1
ATOM 884 C C . ILE A 1 108 ? -14.836 -1.799 29.398 1.00 97.69 108 ILE A C 1
ATOM 886 O O . ILE A 1 108 ? -15.658 -1.863 30.313 1.00 97.69 108 ILE A O 1
ATOM 890 N N . ALA A 1 109 ? -14.365 -0.632 28.948 1.00 97.25 109 ALA A N 1
ATOM 891 C CA . ALA A 1 109 ? -14.770 0.652 29.514 1.00 97.25 109 ALA A CA 1
ATOM 892 C C . ALA A 1 109 ? -16.274 0.921 29.328 1.00 97.25 109 ALA A C 1
ATOM 894 O O . ALA A 1 109 ? -16.944 1.389 30.249 1.00 97.25 109 ALA A O 1
ATOM 895 N N . ASN A 1 110 ? -16.825 0.601 28.155 1.00 97.31 110 ASN A N 1
ATOM 896 C CA . ASN A 1 110 ? -18.250 0.761 27.878 1.00 97.31 110 ASN A CA 1
ATOM 897 C C . ASN A 1 110 ? -19.103 -0.173 28.745 1.00 97.31 110 ASN A C 1
ATOM 899 O O . ASN A 1 110 ? -20.111 0.258 29.305 1.00 97.31 110 ASN A O 1
ATOM 903 N N . ASP A 1 111 ? -18.681 -1.424 28.920 1.00 97.62 111 ASP A N 1
ATOM 904 C CA . ASP A 1 111 ? -19.361 -2.384 29.784 1.00 97.62 111 ASP A CA 1
ATOM 905 C C . ASP A 1 111 ? -19.374 -1.927 31.245 1.00 97.62 111 ASP A C 1
ATOM 907 O O . ASP A 1 111 ? -20.406 -2.049 31.913 1.00 97.62 111 ASP A O 1
ATOM 911 N N . ASP A 1 112 ? -18.263 -1.379 31.742 1.00 97.31 112 ASP A N 1
ATOM 912 C CA . ASP A 1 112 ? -18.178 -0.839 33.099 1.00 97.31 112 ASP A CA 1
ATOM 913 C C . ASP A 1 112 ? -19.084 0.385 33.283 1.00 97.31 112 ASP A C 1
ATOM 915 O O . ASP A 1 112 ? -19.961 0.390 34.151 1.00 97.31 112 ASP A O 1
ATOM 919 N N . LEU A 1 113 ? -18.983 1.374 32.390 1.00 96.88 113 LEU A N 1
ATOM 920 C CA . LEU A 1 113 ? -19.859 2.549 32.398 1.00 96.88 113 LEU A CA 1
ATOM 921 C C . LEU A 1 113 ? -21.336 2.163 32.272 1.00 96.88 113 LEU A C 1
ATOM 923 O O . LEU A 1 113 ? -22.194 2.735 32.945 1.00 96.88 113 LEU A O 1
ATOM 927 N N . SER A 1 114 ? -21.653 1.161 31.455 1.00 96.75 114 SER A N 1
ATOM 928 C CA . SER A 1 114 ? -23.008 0.636 31.305 1.00 96.75 114 SER A CA 1
ATOM 929 C C . SER A 1 114 ? -23.509 -0.035 32.586 1.00 96.75 114 SER A C 1
ATOM 931 O O . SER A 1 114 ? -24.680 0.117 32.936 1.00 96.75 114 SER A O 1
ATOM 933 N N . LYS A 1 115 ? -22.652 -0.755 33.325 1.00 96.38 115 LYS A N 1
ATOM 934 C CA . LYS A 1 115 ? -22.996 -1.310 34.649 1.00 96.38 115 LYS A CA 1
ATOM 935 C C . LYS A 1 115 ? -23.247 -0.199 35.666 1.00 96.38 115 LYS A C 1
ATOM 937 O O . LYS A 1 115 ? -24.260 -0.253 36.364 1.00 96.38 115 LYS A O 1
ATOM 942 N N . GLN A 1 116 ? -22.376 0.808 35.719 1.00 96.19 116 GLN A N 1
ATOM 943 C CA . GLN A 1 116 ? -22.536 1.959 36.608 1.00 96.19 116 GLN A CA 1
ATOM 944 C C . GLN A 1 116 ? -23.836 2.713 36.308 1.00 96.19 116 GLN A C 1
ATOM 946 O O . GLN A 1 116 ? -24.631 2.947 37.216 1.00 96.19 116 GLN A O 1
ATOM 951 N N . ASN A 1 117 ? -24.115 2.996 35.032 1.00 95.44 117 ASN A N 1
ATOM 952 C CA . ASN A 1 117 ? -25.365 3.629 34.610 1.00 95.44 117 ASN A CA 1
ATOM 953 C C . ASN A 1 117 ? -26.590 2.810 35.012 1.00 95.44 117 ASN A C 1
ATOM 955 O O . ASN A 1 117 ? -27.529 3.365 35.575 1.00 95.44 117 ASN A O 1
ATOM 959 N N . ARG A 1 118 ? -26.588 1.489 34.785 1.00 94.56 118 ARG A N 1
ATOM 960 C CA . ARG A 1 118 ? -27.695 0.623 35.224 1.00 94.56 118 ARG A CA 1
ATOM 961 C C . ARG A 1 118 ? -27.899 0.671 36.738 1.00 94.56 118 ARG A C 1
ATOM 963 O O . ARG A 1 118 ? -29.039 0.745 37.179 1.00 94.56 118 ARG A O 1
ATOM 970 N N . SER A 1 119 ? -26.821 0.659 37.522 1.00 93.06 119 SER A N 1
ATOM 971 C CA . SER A 1 119 ? -26.885 0.757 38.987 1.00 93.06 119 SER A CA 1
ATOM 972 C C . SER A 1 119 ? -27.463 2.098 39.450 1.00 93.06 119 SER A C 1
ATOM 974 O O . SER A 1 119 ? -28.375 2.134 40.274 1.00 93.06 119 SER A O 1
ATOM 976 N N . LEU A 1 120 ? -26.992 3.210 38.878 1.00 93.62 120 LEU A N 1
ATOM 977 C CA . LEU A 1 120 ? -27.512 4.544 39.187 1.00 93.62 120 LEU A CA 1
ATOM 978 C C . LEU A 1 120 ? -28.983 4.685 38.787 1.00 93.62 120 LEU A C 1
ATOM 980 O O . LEU A 1 120 ? -29.783 5.160 39.588 1.00 93.62 120 LEU A O 1
ATOM 984 N N . MET A 1 121 ? -29.356 4.215 37.595 1.00 92.81 121 MET A N 1
ATOM 985 C CA . MET A 1 121 ? -30.749 4.210 37.146 1.00 92.81 121 MET A CA 1
ATOM 986 C C . MET A 1 121 ? -31.629 3.371 38.070 1.00 92.81 121 MET A C 1
ATOM 988 O O . MET A 1 121 ? -32.688 3.846 38.458 1.00 92.81 121 MET A O 1
ATOM 992 N N . ALA A 1 122 ? -31.171 2.189 38.499 1.00 90.25 122 ALA A N 1
ATOM 993 C CA . ALA A 1 122 ? -31.897 1.355 39.455 1.00 90.25 122 ALA A CA 1
ATOM 994 C C . ALA A 1 122 ? -32.138 2.078 40.794 1.00 90.25 122 ALA A C 1
ATOM 996 O O . ALA A 1 122 ? -33.240 2.012 41.336 1.00 90.25 122 ALA A O 1
ATOM 997 N N . ARG A 1 123 ? -31.137 2.816 41.299 1.00 90.69 123 ARG A N 1
ATOM 998 C CA . ARG A 1 123 ? -31.254 3.626 42.526 1.00 90.69 123 ARG A CA 1
ATOM 999 C C . ARG A 1 123 ? -32.240 4.781 42.378 1.00 90.69 123 ARG A C 1
ATOM 1001 O O . ARG A 1 123 ? -32.964 5.063 43.322 1.00 90.69 123 ARG A O 1
ATOM 1008 N N . ILE A 1 124 ? -32.268 5.434 41.217 1.00 87.62 124 ILE A N 1
ATOM 1009 C CA . ILE A 1 124 ? -33.193 6.542 40.931 1.00 87.62 124 ILE A CA 1
ATOM 1010 C C . ILE A 1 124 ? -34.620 6.022 40.695 1.00 87.62 124 ILE A C 1
ATOM 1012 O O . ILE A 1 124 ? -35.582 6.681 41.068 1.00 87.62 124 ILE A O 1
ATOM 1016 N N . SER A 1 125 ? -34.769 4.840 40.089 1.00 79.94 125 SER A N 1
ATOM 1017 C CA . SER A 1 125 ? -36.072 4.216 39.828 1.00 79.94 125 SER A CA 1
ATOM 1018 C C . SER A 1 125 ? -36.672 3.498 41.037 1.00 79.94 125 SER A C 1
ATOM 1020 O O . SER A 1 125 ? -37.836 3.108 40.985 1.00 79.94 125 SER A O 1
ATOM 1022 N N . SER A 1 126 ? -35.891 3.289 42.103 1.00 61.28 126 SER A N 1
ATOM 1023 C CA . SER A 1 126 ? -36.430 2.852 43.388 1.00 61.28 126 SER A CA 1
ATOM 1024 C C . SER A 1 126 ? -37.415 3.919 43.862 1.00 61.28 126 SER A C 1
ATOM 1026 O O . SER A 1 126 ? -36.991 5.064 44.034 1.00 61.28 126 SER A O 1
ATOM 1028 N N . PRO A 1 127 ? -38.702 3.595 44.077 1.00 55.72 127 PRO A N 1
ATOM 1029 C CA . PRO A 1 127 ? -39.623 4.551 44.660 1.00 55.72 127 PRO A CA 1
ATOM 1030 C C . PRO A 1 127 ? -39.060 4.919 46.033 1.00 55.72 127 PRO A C 1
ATOM 1032 O O . PRO A 1 127 ? -38.782 4.055 46.863 1.00 55.72 127 PRO A O 1
ATOM 1035 N N . THR A 1 128 ? -38.781 6.201 46.228 1.00 52.22 128 THR A N 1
ATOM 1036 C CA . THR A 1 128 ? -38.431 6.748 47.530 1.00 52.22 128 THR A CA 1
ATOM 1037 C C . THR A 1 128 ? -39.652 6.608 48.427 1.00 52.22 128 THR A C 1
ATOM 1039 O O . THR A 1 128 ? -40.570 7.424 48.339 1.00 52.22 128 THR A O 1
ATOM 1042 N N . ASP A 1 129 ? -39.660 5.598 49.290 1.00 46.88 129 ASP A N 1
ATOM 1043 C CA . ASP A 1 129 ? -40.362 5.726 50.558 1.00 46.88 129 ASP A CA 1
ATOM 1044 C C . ASP A 1 129 ? -39.582 6.761 51.382 1.00 46.88 129 ASP A C 1
ATOM 1046 O O . ASP A 1 129 ? -38.482 6.511 51.870 1.00 46.88 129 ASP A O 1
ATOM 1050 N N . ASP A 1 130 ? -40.129 7.976 51.381 1.00 50.25 130 ASP A N 1
ATOM 1051 C CA . ASP A 1 130 ? -40.041 9.001 52.420 1.00 50.25 130 ASP A CA 1
ATOM 1052 C C . ASP A 1 130 ? -38.676 9.168 53.120 1.00 50.25 130 ASP A C 1
ATOM 1054 O O . ASP A 1 130 ? -38.442 8.686 54.228 1.00 50.25 130 ASP A O 1
ATOM 1058 N N . VAL A 1 131 ? -37.773 9.940 52.506 1.00 46.00 131 VAL A N 1
ATOM 1059 C CA . VAL A 1 131 ? -36.696 10.599 53.260 1.00 46.00 131 VAL A CA 1
ATOM 1060 C C . VAL A 1 131 ? -37.063 12.066 53.391 1.00 46.00 131 VAL A C 1
ATOM 1062 O O . VAL A 1 131 ? -36.671 12.921 52.598 1.00 46.00 131 VAL A O 1
ATOM 1065 N N . THR A 1 132 ? -37.845 12.338 54.430 1.00 44.25 132 THR A N 1
ATOM 1066 C CA . THR A 1 132 ? -37.950 13.653 55.050 1.00 44.25 132 THR A CA 1
ATOM 1067 C C . THR A 1 132 ? -36.536 14.192 55.303 1.00 44.25 132 THR A C 1
ATOM 1069 O O . THR A 1 132 ? -35.809 13.694 56.164 1.00 44.25 132 THR A O 1
ATOM 1072 N N . CYS A 1 133 ? -36.135 15.225 54.559 1.00 40.78 133 CYS A N 1
ATOM 1073 C CA . CYS A 1 133 ? -34.968 16.040 54.882 1.00 40.78 133 CYS A CA 1
ATOM 1074 C C . CYS A 1 133 ? -35.266 16.807 56.174 1.00 40.78 133 CYS A C 1
ATOM 1076 O O . CYS A 1 133 ? -35.757 17.936 56.149 1.00 40.78 133 CYS A O 1
ATOM 1078 N N . ARG A 1 134 ? -35.003 16.175 57.318 1.00 43.66 134 ARG A N 1
ATOM 1079 C CA . ARG A 1 134 ? -35.049 16.826 58.622 1.00 43.66 134 ARG A CA 1
ATOM 1080 C C . ARG A 1 134 ? -33.795 17.691 58.744 1.00 43.66 134 ARG A C 1
ATOM 1082 O O . ARG A 1 134 ? -32.722 17.213 59.098 1.00 43.66 134 ARG A O 1
ATOM 1089 N N . ILE A 1 135 ? -33.922 18.960 58.366 1.00 52.09 135 ILE A N 1
ATOM 1090 C CA . ILE A 1 135 ? -32.949 19.992 58.722 1.00 52.09 135 ILE A CA 1
ATOM 1091 C C . ILE A 1 135 ? -33.121 20.208 60.225 1.00 52.09 135 ILE A C 1
ATOM 1093 O O . ILE A 1 135 ? -34.022 20.926 60.650 1.00 52.09 135 ILE A O 1
ATOM 1097 N N . GLU A 1 136 ? -32.301 19.538 61.030 1.00 42.75 136 GLU A N 1
ATOM 1098 C CA . GLU A 1 136 ? -32.202 19.816 62.458 1.00 42.75 136 GLU A CA 1
ATOM 1099 C C . GLU A 1 136 ? -30.802 20.294 62.828 1.00 42.75 136 GLU A C 1
ATOM 1101 O O . GLU A 1 136 ? -29.817 19.569 62.733 1.00 42.75 136 GLU A O 1
ATOM 1106 N N . SER A 1 137 ? -30.819 21.524 63.337 1.00 39.81 137 SER A N 1
ATOM 1107 C CA . SER A 1 137 ? -29.966 22.069 64.384 1.00 39.81 137 SER A CA 1
ATOM 1108 C C . SER A 1 137 ? -28.540 22.469 64.022 1.00 39.81 137 SER A C 1
ATOM 1110 O O . SER A 1 137 ? -27.603 21.678 63.986 1.00 39.81 137 SER A O 1
ATOM 1112 N N . GLU A 1 138 ? -28.402 23.789 63.924 1.00 52.97 138 GLU A N 1
ATOM 1113 C CA . GLU A 1 138 ? -27.253 24.569 64.368 1.00 52.97 138 GLU A CA 1
ATOM 1114 C C . GLU A 1 138 ? -26.545 23.917 65.572 1.00 52.97 138 GLU A C 1
ATOM 1116 O O . GLU A 1 138 ? -27.124 23.733 66.645 1.00 52.97 138 GLU A O 1
ATOM 1121 N N . GLN A 1 139 ? -25.274 23.577 65.382 1.00 39.66 139 GLN A N 1
ATOM 1122 C CA . GLN A 1 139 ? -24.289 23.408 66.443 1.00 39.66 139 GLN A CA 1
ATOM 1123 C C . GLN A 1 139 ? -23.145 24.369 66.093 1.00 39.66 139 GLN A C 1
ATOM 1125 O O . GLN A 1 139 ? -22.573 24.244 65.005 1.00 39.66 139 GLN A O 1
ATOM 1130 N N . PRO A 1 140 ? -22.822 25.360 66.941 1.00 42.62 140 PRO A N 1
ATOM 1131 C CA . PRO A 1 140 ? -21.691 26.237 66.697 1.00 42.62 140 PRO A CA 1
ATOM 1132 C C . PRO A 1 140 ? -20.412 25.422 66.899 1.00 42.62 140 PRO A C 1
ATOM 1134 O O . PRO A 1 140 ? -20.083 25.011 68.010 1.00 42.62 140 PRO A O 1
ATOM 1137 N N . VAL A 1 141 ? -19.701 25.156 65.806 1.00 43.28 141 VAL A N 1
ATOM 1138 C CA . VAL A 1 141 ? -18.374 24.538 65.847 1.00 43.28 141 VAL A CA 1
ATOM 1139 C C . VAL A 1 141 ? -17.424 25.544 66.497 1.00 43.28 141 VAL A C 1
ATOM 1141 O O . VAL A 1 141 ? -17.093 26.569 65.903 1.00 43.28 141 VAL A O 1
ATOM 1144 N N . ILE A 1 142 ? -17.029 25.279 67.743 1.00 51.16 142 ILE A N 1
ATOM 1145 C CA . ILE A 1 142 ? -15.944 25.996 68.416 1.00 51.16 142 ILE A CA 1
ATOM 1146 C C . ILE A 1 142 ? -14.638 25.520 67.777 1.00 51.16 142 ILE A C 1
ATOM 1148 O O . ILE A 1 142 ? -14.296 24.342 67.868 1.00 51.16 142 ILE A O 1
ATOM 1152 N N . TYR A 1 143 ? -13.928 26.427 67.112 1.00 48.56 143 TYR A N 1
ATOM 1153 C CA . TYR A 1 143 ? -12.578 26.176 66.619 1.00 48.56 143 TYR A CA 1
ATOM 1154 C C . TYR A 1 143 ? -11.590 26.459 67.754 1.00 48.56 143 TYR A C 1
ATOM 1156 O O . TYR A 1 143 ? -11.498 27.592 68.224 1.00 48.56 143 TYR A O 1
ATOM 1164 N N . GLU A 1 144 ? -10.856 25.442 68.203 1.00 54.78 144 GLU A N 1
ATOM 1165 C CA . GLU A 1 144 ? -9.614 25.659 68.947 1.00 54.78 144 GLU A CA 1
ATOM 1166 C C . GLU A 1 144 ? -8.565 26.185 67.961 1.00 54.78 144 GLU A C 1
ATOM 1168 O O . GLU A 1 144 ? -8.169 25.492 67.021 1.00 54.78 144 GLU A O 1
ATOM 1173 N N . GLU A 1 145 ? -8.140 27.435 68.148 1.00 53.22 145 GLU A N 1
ATOM 1174 C CA . GLU A 1 145 ? -7.000 28.003 67.435 1.00 53.22 145 GLU A CA 1
ATOM 1175 C C . GLU A 1 145 ? -5.727 27.265 67.862 1.00 53.22 145 GLU A C 1
ATOM 1177 O O . GLU A 1 145 ? -5.183 27.491 68.942 1.00 53.22 145 GLU A O 1
ATOM 1182 N N . VAL A 1 146 ? -5.233 26.381 66.996 1.00 48.00 146 VAL A N 1
ATOM 1183 C CA . VAL A 1 146 ? -3.859 25.884 67.073 1.00 48.00 146 VAL A CA 1
ATOM 1184 C C . VAL A 1 146 ? -3.003 26.795 66.190 1.00 48.00 146 VAL A C 1
ATOM 1186 O O . VAL A 1 146 ? -3.235 26.839 64.979 1.00 48.00 146 VAL A O 1
ATOM 1189 N N . PRO A 1 147 ? -2.015 27.527 66.736 1.00 51.47 147 PRO A N 1
ATOM 1190 C CA . PRO A 1 147 ? -1.098 28.311 65.922 1.00 51.47 147 PRO A CA 1
ATOM 1191 C C . PRO A 1 147 ? -0.253 27.370 65.059 1.00 51.47 147 PRO A C 1
ATOM 1193 O O . PRO A 1 147 ? 0.572 26.618 65.577 1.00 51.47 147 PRO A O 1
ATOM 1196 N N . TYR A 1 148 ? -0.455 27.400 63.742 1.00 50.31 148 TYR A N 1
ATOM 1197 C CA . TYR A 1 148 ? 0.483 26.813 62.793 1.00 50.31 148 TYR A CA 1
ATOM 1198 C C . TYR A 1 148 ? 1.072 27.930 61.938 1.00 50.31 148 TYR A C 1
ATOM 1200 O O . TYR A 1 148 ? 0.353 28.731 61.342 1.00 50.31 148 TYR A O 1
ATOM 1208 N N . GLU A 1 149 ? 2.396 28.013 61.976 1.00 49.22 149 GLU A N 1
ATOM 1209 C CA . GLU A 1 149 ? 3.197 29.109 61.455 1.00 49.22 149 GLU A CA 1
ATOM 1210 C C . GLU A 1 149 ? 2.969 29.348 59.956 1.00 49.22 149 GLU A C 1
ATOM 1212 O O . GLU A 1 149 ? 2.904 28.424 59.142 1.00 49.22 149 GLU A O 1
ATOM 1217 N N . MET A 1 150 ? 2.867 30.628 59.596 1.00 44.34 150 MET A N 1
ATOM 1218 C CA . MET A 1 150 ? 2.799 31.081 58.214 1.00 44.34 150 MET A CA 1
ATOM 1219 C C . MET A 1 150 ? 4.126 30.820 57.500 1.00 44.34 150 MET A C 1
ATOM 1221 O O . MET A 1 150 ? 5.117 31.501 57.754 1.00 44.34 150 MET A O 1
ATOM 1225 N N . LEU A 1 151 ? 4.124 29.893 56.543 1.00 50.59 151 LEU A N 1
ATOM 1226 C CA . LEU A 1 151 ? 5.163 29.832 55.522 1.00 50.59 151 LEU A CA 1
ATOM 1227 C C . LEU A 1 151 ? 4.741 30.705 54.332 1.00 50.59 151 LEU A C 1
ATOM 1229 O O . LEU A 1 151 ? 3.980 30.287 53.457 1.00 50.59 151 LEU A O 1
ATOM 1233 N N . GLU A 1 152 ? 5.216 31.949 54.335 1.00 50.25 152 GLU A N 1
ATOM 1234 C CA . GLU A 1 152 ? 5.056 32.923 53.253 1.00 50.25 152 GLU A CA 1
ATOM 1235 C C . GLU A 1 152 ? 5.830 32.509 51.997 1.00 50.25 152 GLU A C 1
ATOM 1237 O O . GLU A 1 152 ? 6.938 32.979 51.746 1.00 50.25 152 GLU A O 1
ATOM 1242 N N . ASN A 1 153 ? 5.222 31.695 51.134 1.00 44.03 153 ASN A N 1
ATOM 1243 C CA . ASN A 1 153 ? 5.769 31.469 49.801 1.00 44.03 153 ASN A CA 1
ATOM 1244 C C . ASN A 1 153 ? 4.737 31.794 48.716 1.00 44.03 153 ASN A C 1
ATOM 1246 O O . ASN A 1 153 ? 3.937 30.965 48.303 1.00 44.03 153 ASN A O 1
ATOM 1250 N N . SER A 1 154 ? 4.882 33.020 48.205 1.00 42.12 154 SER A N 1
ATOM 1251 C CA . SER A 1 154 ? 4.536 33.471 46.853 1.00 42.12 154 SER A CA 1
ATOM 1252 C C . SER A 1 154 ? 3.052 33.466 46.475 1.00 42.12 154 SER A C 1
ATOM 1254 O O . SER A 1 154 ? 2.480 32.488 45.998 1.00 42.12 154 SER A O 1
ATOM 1256 N N . GLY A 1 155 ? 2.456 34.653 46.597 1.00 53.31 155 GLY A N 1
ATOM 1257 C CA . GLY A 1 155 ? 1.170 34.971 46.007 1.00 53.31 155 GLY A CA 1
ATOM 1258 C C . GLY A 1 155 ? 1.139 34.723 44.499 1.00 53.31 155 GLY A C 1
ATOM 1259 O O . GLY A 1 155 ? 1.896 35.314 43.730 1.00 53.31 155 GLY A O 1
ATOM 1260 N N . LYS A 1 156 ? 0.167 33.915 44.082 1.00 51.47 156 LYS A N 1
ATOM 1261 C CA . LYS A 1 156 ? -0.568 34.113 42.836 1.00 51.47 156 LYS A CA 1
ATOM 1262 C C . LYS A 1 156 ? -2.041 33.919 43.154 1.00 51.47 156 LYS A C 1
ATOM 1264 O O . LYS A 1 156 ? -2.473 32.821 43.489 1.00 51.47 156 LYS A O 1
ATOM 1269 N N . ALA A 1 157 ? -2.782 35.022 43.107 1.00 46.72 157 ALA A N 1
ATOM 1270 C CA . ALA A 1 157 ? -4.232 35.010 43.129 1.00 46.72 157 ALA A CA 1
ATOM 1271 C C . ALA A 1 157 ? -4.736 34.023 42.067 1.00 46.72 157 ALA A C 1
ATOM 1273 O O . ALA A 1 157 ? -4.227 34.012 40.945 1.00 46.72 157 ALA A O 1
ATOM 1274 N N . VAL A 1 158 ? -5.702 33.182 42.439 1.00 52.06 158 VAL A N 1
ATOM 1275 C CA . VAL A 1 158 ? -6.404 32.291 41.512 1.00 52.06 158 VAL A CA 1
ATOM 1276 C C . VAL A 1 158 ? -7.112 33.177 40.493 1.00 52.06 158 VAL A C 1
ATOM 1278 O O . VAL A 1 158 ? -8.120 33.816 40.789 1.00 52.06 158 VAL A O 1
ATOM 1281 N N . GLU A 1 159 ? -6.507 33.278 39.317 1.00 56.50 159 GLU A N 1
ATOM 1282 C CA . GLU A 1 159 ? -7.034 34.008 38.178 1.00 56.50 159 GLU A CA 1
ATOM 1283 C C . GLU A 1 159 ? -8.359 33.360 37.751 1.00 56.50 159 GLU A C 1
ATOM 1285 O O . GLU A 1 159 ? -8.502 32.136 37.721 1.00 56.50 159 GLU A O 1
ATOM 1290 N N . SER A 1 160 ? -9.352 34.209 37.505 1.00 55.12 160 SER A N 1
ATOM 1291 C CA . SER A 1 160 ? -10.750 33.887 37.244 1.00 55.12 160 SER A CA 1
ATOM 1292 C C . SER A 1 160 ? -10.965 32.680 36.323 1.00 55.12 160 SER A C 1
ATOM 1294 O O . SER A 1 160 ? -10.307 32.537 35.294 1.00 55.12 160 SER A O 1
ATOM 1296 N N . ALA A 1 161 ? -12.003 31.886 36.610 1.00 55.25 161 ALA A N 1
ATOM 1297 C CA . ALA A 1 161 ? -12.524 30.790 35.779 1.00 55.25 161 ALA A CA 1
ATOM 1298 C C . ALA A 1 161 ? -13.111 31.239 34.411 1.00 55.25 161 ALA A C 1
ATOM 1300 O O . ALA A 1 161 ? -14.029 30.622 33.875 1.00 55.25 161 ALA A O 1
ATOM 1301 N N . ALA A 1 162 ? -12.584 32.313 33.818 1.00 54.38 162 ALA A N 1
ATOM 1302 C CA . ALA A 1 162 ? -12.995 32.866 32.531 1.00 54.38 162 ALA A CA 1
ATOM 1303 C C . ALA A 1 162 ? -12.606 31.974 31.333 1.00 54.38 162 ALA A C 1
ATOM 1305 O O . ALA A 1 162 ? -13.159 32.131 30.248 1.00 54.38 162 ALA A O 1
ATOM 1306 N N . PHE A 1 163 ? -11.706 31.001 31.523 1.00 44.94 163 PHE A N 1
ATOM 1307 C CA . PHE A 1 163 ? -11.291 30.060 30.473 1.00 44.94 163 PHE A CA 1
ATOM 1308 C C . PHE A 1 163 ? -12.299 28.937 30.178 1.00 44.94 163 PHE A C 1
ATOM 1310 O O . PHE A 1 163 ? -12.137 28.225 29.189 1.00 44.94 163 PHE A O 1
ATOM 1317 N N . ILE A 1 164 ? -13.354 28.778 30.984 1.00 52.53 164 ILE A N 1
ATOM 1318 C CA . ILE A 1 164 ? -14.384 27.748 30.748 1.00 52.53 164 ILE A CA 1
ATOM 1319 C C . ILE A 1 164 ? -15.392 28.201 29.668 1.00 52.53 164 ILE A C 1
ATOM 1321 O O . ILE A 1 164 ? -16.122 27.388 29.108 1.00 52.53 164 ILE A O 1
ATOM 1325 N N . SER A 1 165 ? -15.368 29.480 29.280 1.00 60.09 165 SER A N 1
ATOM 1326 C CA . SER A 1 165 ? -16.213 30.061 28.226 1.00 60.09 165 SER A CA 1
ATOM 1327 C C . SER A 1 165 ? -15.513 30.112 26.859 1.00 60.09 165 SER A C 1
ATOM 1329 O O . SER A 1 165 ? -15.660 31.081 26.115 1.00 60.09 165 SER A O 1
ATOM 1331 N N . GLY A 1 166 ? -14.708 29.104 26.516 1.00 67.50 166 GLY A N 1
ATOM 1332 C CA . GLY A 1 166 ? -14.201 28.952 25.149 1.00 67.50 166 GLY A CA 1
ATOM 1333 C C . GLY A 1 166 ? -15.347 28.627 24.174 1.00 67.50 166 GLY A C 1
ATOM 1334 O O . GLY A 1 166 ? -16.322 27.992 24.581 1.00 67.50 166 GLY A O 1
ATOM 1335 N N . PRO A 1 167 ? -15.284 29.040 22.892 1.00 60.97 167 PRO A N 1
ATOM 1336 C CA . PRO A 1 167 ? -16.320 28.691 21.925 1.00 60.97 167 PRO A CA 1
ATOM 1337 C C . PRO A 1 167 ? -16.434 27.165 21.831 1.00 60.97 167 PRO A C 1
ATOM 1339 O O . PRO A 1 167 ? -15.471 26.492 21.463 1.00 60.97 167 PRO A O 1
ATOM 1342 N N . LEU A 1 168 ? -17.611 26.628 22.179 1.00 61.22 168 LEU A N 1
ATOM 1343 C CA . LEU A 1 168 ? -17.901 25.199 22.077 1.00 61.22 168 LEU A CA 1
ATOM 1344 C C . LEU A 1 168 ? -17.540 24.700 20.667 1.00 61.22 168 LEU A C 1
ATOM 1346 O O . LEU A 1 168 ? -17.895 25.366 19.684 1.00 61.22 168 LEU A O 1
ATOM 1350 N N . PRO A 1 169 ? -16.860 23.545 20.538 1.00 57.50 169 PRO A N 1
ATOM 1351 C CA . PRO A 1 169 ? -16.544 22.978 19.239 1.00 57.50 169 PRO A CA 1
ATOM 1352 C C . PRO A 1 169 ? -17.859 22.788 18.489 1.00 57.50 169 PRO A C 1
ATOM 1354 O O . PRO A 1 169 ? -18.747 22.062 18.939 1.00 57.50 169 PRO A O 1
ATOM 1357 N N . ARG A 1 170 ? -18.009 23.485 17.357 1.00 57.81 170 ARG A N 1
ATOM 1358 C CA . ARG A 1 170 ? -19.136 23.273 16.454 1.00 57.81 170 ARG A CA 1
ATOM 1359 C C . ARG A 1 170 ? -19.035 21.834 15.980 1.00 57.81 170 ARG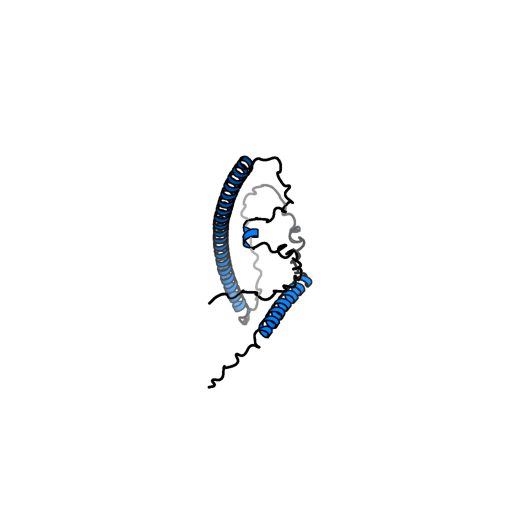 A C 1
ATOM 1361 O O . ARG A 1 170 ? -18.227 21.524 15.107 1.00 57.81 1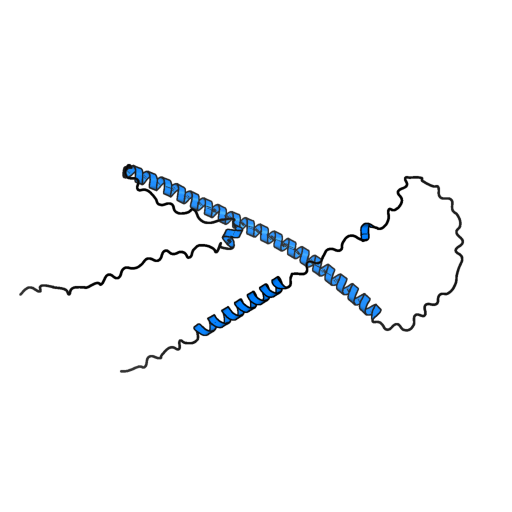70 ARG A O 1
ATOM 1368 N N . VAL A 1 171 ? -19.819 20.968 16.618 1.00 58.94 171 VAL A N 1
ATOM 1369 C CA . VAL A 1 171 ? -20.103 19.605 16.183 1.00 58.94 171 VAL A CA 1
ATOM 1370 C C . VAL A 1 171 ? -20.253 19.663 14.672 1.00 58.94 171 VAL A C 1
ATOM 1372 O O . VAL A 1 171 ? -21.032 20.473 14.164 1.00 58.94 171 VAL A O 1
ATOM 1375 N N . GLN A 1 172 ? -19.434 18.888 13.964 1.00 58.56 172 GLN A N 1
ATOM 1376 C CA . GLN A 1 172 ? -19.477 18.790 12.513 1.00 58.56 172 GLN A CA 1
ATOM 1377 C C . GLN A 1 172 ? -20.847 18.231 12.140 1.00 58.56 172 GLN A C 1
ATOM 1379 O O . GLN A 1 172 ? -21.056 17.022 12.083 1.00 58.56 172 GLN A O 1
ATOM 1384 N N . VAL A 1 173 ? -21.817 19.123 11.950 1.00 62.66 173 VAL A N 1
ATOM 1385 C CA . VAL A 1 173 ? -23.103 18.772 11.374 1.00 62.66 173 VAL A CA 1
ATOM 1386 C C . VAL A 1 173 ? -22.764 18.358 9.956 1.00 62.66 173 VAL A C 1
ATOM 1388 O O . VAL A 1 173 ? -22.400 19.206 9.141 1.00 62.66 173 VAL A O 1
ATOM 1391 N N . ILE A 1 174 ? -22.788 17.053 9.683 1.00 66.25 174 ILE A N 1
ATOM 1392 C CA . ILE A 1 174 ? -22.636 16.539 8.325 1.00 66.25 174 ILE A CA 1
ATOM 1393 C C . ILE A 1 174 ? -23.679 17.290 7.493 1.00 66.25 174 ILE A C 1
ATOM 1395 O O . ILE A 1 174 ? -24.874 17.163 7.780 1.00 66.25 174 ILE A O 1
ATOM 1399 N N . PRO A 1 175 ? -23.271 18.136 6.529 1.00 75.44 175 PRO A N 1
ATOM 1400 C CA . PRO A 1 175 ? -24.224 18.934 5.786 1.00 75.44 175 PRO A CA 1
ATOM 1401 C C . PRO A 1 175 ? -25.186 17.975 5.093 1.00 75.44 175 PRO A C 1
ATOM 1403 O O . PRO A 1 175 ? -24.757 17.011 4.461 1.00 75.44 175 PRO A O 1
ATOM 1406 N N . LEU A 1 176 ? -26.489 18.230 5.225 1.00 75.50 176 LEU A N 1
ATOM 1407 C CA . LEU A 1 176 ? -27.566 17.344 4.762 1.00 75.50 176 LEU A CA 1
ATOM 1408 C C . LEU A 1 176 ? -27.406 16.904 3.294 1.00 75.50 176 LEU A C 1
ATOM 1410 O O . LEU A 1 176 ? -27.865 15.827 2.918 1.00 75.50 176 LEU A O 1
ATOM 1414 N N . TYR A 1 177 ? -26.693 17.691 2.480 1.00 78.31 177 TYR A N 1
ATOM 1415 C CA . TYR A 1 177 ? -26.343 17.342 1.104 1.00 78.31 177 TYR A CA 1
ATOM 1416 C C . TYR A 1 177 ? -25.473 16.074 0.996 1.00 78.31 177 TYR A C 1
ATOM 1418 O O . TYR A 1 177 ? -25.672 15.291 0.071 1.00 78.31 177 TYR A O 1
ATOM 1426 N N . LEU A 1 178 ? -24.548 15.830 1.932 1.00 82.94 178 LEU A N 1
ATOM 1427 C CA . LEU A 1 178 ? -23.702 14.630 1.934 1.00 82.94 178 LEU A CA 1
ATOM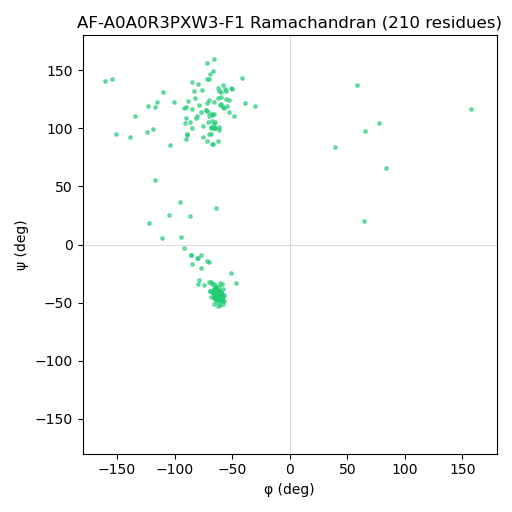 1428 C C . LEU A 1 178 ? -24.519 13.376 2.250 1.00 82.94 178 LEU A C 1
ATOM 1430 O O . LEU A 1 178 ? -24.331 12.342 1.610 1.00 82.94 178 LEU A O 1
ATOM 1434 N N . LEU A 1 179 ? -25.467 13.479 3.186 1.00 85.56 179 LEU A N 1
ATOM 1435 C CA . LEU A 1 179 ? -26.384 12.386 3.509 1.00 85.56 179 LEU A CA 1
ATOM 1436 C C . LEU A 1 179 ? -27.312 12.078 2.324 1.00 85.56 179 LEU A C 1
ATOM 1438 O O . LEU A 1 179 ? -27.523 10.915 1.981 1.00 85.56 179 LEU A O 1
ATOM 1442 N N . LEU A 1 180 ? -27.805 13.121 1.648 1.00 86.75 180 LEU A N 1
ATOM 1443 C CA . LEU A 1 180 ? -28.606 12.987 0.434 1.00 86.75 180 LEU A CA 1
ATOM 1444 C C . LEU A 1 180 ? -27.805 12.334 -0.704 1.00 86.75 180 LEU A C 1
ATOM 1446 O O . LEU A 1 180 ? -28.306 11.430 -1.369 1.00 86.75 180 LEU A O 1
ATOM 1450 N N . HIS A 1 181 ? -26.548 12.738 -0.903 1.00 86.81 181 HIS A N 1
ATOM 1451 C CA . HIS A 1 181 ? -25.677 12.167 -1.932 1.00 86.81 181 HIS A CA 1
ATOM 1452 C C . HIS A 1 181 ? -25.387 10.680 -1.675 1.00 86.81 181 HIS A C 1
ATOM 1454 O O . HIS A 1 181 ? -25.412 9.867 -2.605 1.00 86.81 181 HIS A O 1
ATOM 1460 N N . LEU A 1 182 ? -25.164 10.302 -0.412 1.00 88.62 182 LEU A N 1
ATOM 1461 C CA . LEU A 1 182 ? -25.006 8.906 -0.007 1.00 88.62 182 LEU A CA 1
ATOM 1462 C C . LEU A 1 182 ? -26.279 8.095 -0.303 1.00 88.62 182 LEU A C 1
ATOM 1464 O O . LEU A 1 182 ? -26.195 7.035 -0.924 1.00 88.62 182 LEU A O 1
ATOM 1468 N N . ALA A 1 183 ? -27.456 8.616 0.056 1.00 89.50 183 ALA A N 1
ATOM 1469 C CA . ALA A 1 183 ? -28.738 7.955 -0.195 1.00 89.50 183 ALA A CA 1
ATOM 1470 C C . ALA A 1 183 ? -29.007 7.736 -1.696 1.00 89.50 183 ALA A C 1
ATOM 1472 O O . ALA A 1 183 ? -29.387 6.637 -2.103 1.00 89.50 183 ALA A O 1
ATOM 1473 N N . VAL A 1 184 ? -28.744 8.742 -2.538 1.00 89.25 184 VAL A N 1
ATOM 1474 C CA . VAL A 1 184 ? -28.893 8.632 -4.003 1.00 89.25 184 VAL A CA 1
ATOM 1475 C C . VAL A 1 184 ? -27.924 7.598 -4.582 1.00 89.25 184 VAL A C 1
ATOM 1477 O O . VAL A 1 184 ? -28.310 6.796 -5.435 1.00 89.25 184 VAL A O 1
ATOM 1480 N N . SER A 1 185 ? -26.686 7.561 -4.084 1.00 86.31 185 SER A N 1
ATOM 1481 C CA . SER A 1 185 ? -25.669 6.605 -4.534 1.00 86.31 185 SER A CA 1
ATOM 1482 C C . SER A 1 185 ? -26.083 5.162 -4.223 1.00 86.31 185 SER A C 1
ATOM 1484 O O . SER A 1 185 ? -26.040 4.303 -5.106 1.00 86.31 185 SER A O 1
ATOM 1486 N N . VAL A 1 186 ? -26.582 4.906 -3.009 1.00 89.38 186 VAL A N 1
ATOM 1487 C CA . VAL A 1 186 ? -27.085 3.584 -2.597 1.00 89.38 186 VAL A CA 1
ATOM 1488 C C . VAL A 1 186 ? -28.305 3.166 -3.424 1.00 89.38 186 VAL A C 1
ATOM 1490 O O . VAL A 1 186 ? -28.338 2.048 -3.939 1.00 89.38 186 VAL A O 1
ATOM 1493 N N . LEU A 1 187 ? -29.274 4.063 -3.638 1.00 86.56 187 LEU A N 1
ATOM 1494 C CA . LEU A 1 187 ? -30.451 3.775 -4.466 1.00 86.56 187 LEU A CA 1
ATOM 1495 C C . LEU A 1 187 ? -30.069 3.452 -5.918 1.00 86.56 187 LEU A C 1
ATOM 1497 O O . LEU A 1 187 ? -30.605 2.510 -6.503 1.00 86.56 187 LEU A O 1
ATOM 1501 N N . SER A 1 188 ? -29.098 4.168 -6.492 1.00 76.75 188 SER A N 1
ATOM 1502 C CA . SER A 1 188 ? -28.618 3.899 -7.854 1.00 76.75 188 SER A CA 1
ATOM 1503 C C . SER A 1 188 ? -27.937 2.529 -7.986 1.00 76.75 188 SER A C 1
ATOM 1505 O O . SER A 1 188 ? -28.134 1.837 -8.990 1.00 76.75 188 SER A O 1
ATOM 1507 N N . ALA A 1 189 ? -27.204 2.086 -6.959 1.00 80.44 189 ALA A N 1
ATOM 1508 C CA . ALA A 1 189 ? -26.550 0.780 -6.927 1.00 80.44 189 ALA A CA 1
ATOM 1509 C C . ALA A 1 189 ? -27.568 -0.372 -6.830 1.00 80.44 189 ALA A C 1
ATOM 1511 O O . ALA A 1 189 ? -27.443 -1.385 -7.527 1.00 80.44 189 ALA A O 1
ATOM 1512 N N . VAL A 1 190 ? -28.623 -0.196 -6.029 1.00 79.69 190 VAL A N 1
ATOM 1513 C CA . VAL A 1 190 ? -29.712 -1.177 -5.890 1.00 79.69 190 VAL A CA 1
ATOM 1514 C C . VAL A 1 190 ? -30.536 -1.270 -7.181 1.00 79.69 190 VAL A C 1
ATOM 1516 O O . VAL A 1 190 ? -30.767 -2.370 -7.689 1.00 79.69 190 VAL A O 1
ATOM 1519 N N . CYS A 1 191 ? -30.895 -0.134 -7.787 1.00 70.12 191 CYS A N 1
ATOM 1520 C CA . CYS A 1 191 ? -31.623 -0.098 -9.060 1.00 70.12 191 CYS A CA 1
ATOM 1521 C C . CYS A 1 191 ? -30.806 -0.686 -10.228 1.00 70.12 191 CYS A C 1
ATOM 1523 O O . CYS A 1 191 ? -31.345 -1.411 -11.070 1.00 70.12 191 CYS A O 1
ATOM 1525 N N . SER A 1 192 ? -29.490 -0.453 -10.265 1.00 64.94 192 SER A N 1
ATOM 1526 C CA . SER A 1 192 ? -28.599 -1.041 -11.280 1.00 64.94 192 SER A CA 1
ATOM 1527 C C . SER A 1 192 ? -28.471 -2.562 -11.134 1.00 64.94 192 SER A C 1
ATOM 1529 O O . SER A 1 192 ? -28.404 -3.283 -12.131 1.00 64.94 192 SER A O 1
ATOM 1531 N N . SER A 1 193 ? -28.516 -3.074 -9.903 1.00 59.84 193 SER A N 1
ATOM 1532 C CA . SER A 1 193 ? -28.463 -4.515 -9.622 1.00 59.84 193 SER A CA 1
ATOM 1533 C C . SER A 1 193 ? -29.741 -5.243 -10.063 1.00 59.84 193 SER A C 1
ATOM 1535 O O . SER A 1 193 ? -29.688 -6.378 -10.539 1.00 59.84 193 SER A O 1
ATOM 1537 N N . GLN A 1 194 ? -30.895 -4.572 -9.997 1.00 58.41 194 GLN A N 1
ATOM 1538 C CA . GLN A 1 194 ? -32.189 -5.157 -10.363 1.00 58.41 194 GLN A CA 1
ATOM 1539 C C . GLN A 1 194 ? -32.426 -5.201 -11.887 1.00 58.41 194 GLN A C 1
ATOM 1541 O O . GLN A 1 194 ? -33.045 -6.139 -12.394 1.00 58.41 194 GLN A O 1
ATOM 1546 N N . THR A 1 195 ? -31.869 -4.252 -12.652 1.00 52.16 195 THR A N 1
ATOM 1547 C CA . THR A 1 195 ? -31.965 -4.252 -14.130 1.00 52.16 195 THR A CA 1
ATOM 1548 C C . THR A 1 195 ? -31.019 -5.246 -14.816 1.00 52.16 195 THR A C 1
ATOM 1550 O O . THR A 1 195 ? -31.280 -5.643 -15.954 1.00 52.16 195 THR A O 1
ATOM 1553 N N . ASN A 1 196 ? -29.957 -5.697 -14.136 1.00 51.69 196 ASN A N 1
ATOM 1554 C CA . ASN A 1 196 ? -29.046 -6.723 -14.655 1.00 51.69 196 ASN A CA 1
ATOM 1555 C C . ASN A 1 196 ? -29.603 -8.149 -14.504 1.00 51.69 196 ASN A C 1
ATOM 1557 O O . ASN A 1 196 ? -29.411 -8.971 -15.396 1.00 51.69 196 ASN A O 1
ATOM 1561 N N . SER A 1 197 ? -30.357 -8.432 -13.436 1.00 48.41 197 SER A N 1
ATOM 1562 C CA . SER A 1 197 ? -30.989 -9.746 -13.220 1.00 48.41 197 SER A CA 1
ATOM 1563 C C . SER A 1 197 ? -32.065 -10.069 -14.273 1.00 48.41 197 SER A C 1
ATOM 1565 O O . SER A 1 197 ? -32.183 -11.202 -14.740 1.00 48.41 197 SER A O 1
ATOM 1567 N N . ARG A 1 198 ? -32.795 -9.055 -14.763 1.00 47.06 198 ARG A N 1
ATOM 1568 C CA . ARG A 1 198 ? -33.891 -9.254 -15.730 1.00 47.06 198 ARG A CA 1
ATOM 1569 C C . ARG A 1 198 ? -33.432 -9.626 -17.150 1.00 47.06 198 ARG A C 1
ATOM 1571 O O . ARG A 1 198 ? -34.255 -10.073 -17.942 1.00 47.06 198 ARG A O 1
ATOM 1578 N N . LYS A 1 199 ? -32.143 -9.469 -17.483 1.00 50.38 199 LYS A N 1
ATOM 1579 C CA . LYS A 1 199 ? -31.602 -9.760 -18.827 1.00 50.38 199 LYS A CA 1
ATOM 1580 C C . LYS A 1 199 ? -31.205 -11.226 -19.051 1.00 50.38 199 LYS A C 1
ATOM 1582 O O . LYS A 1 199 ? -30.961 -11.595 -20.193 1.00 50.38 199 LYS A O 1
ATOM 1587 N N . TYR A 1 200 ? -31.187 -12.066 -18.012 1.00 51.97 200 TYR A N 1
ATOM 1588 C CA . TYR A 1 200 ? -30.715 -13.459 -18.114 1.00 51.97 200 TYR A CA 1
ATOM 1589 C C . TYR A 1 200 ? -31.808 -14.532 -17.957 1.00 51.97 200 TYR A C 1
ATOM 1591 O O . TYR A 1 200 ? -31.500 -15.717 -17.967 1.00 51.97 200 TYR A O 1
ATOM 1599 N N . SER A 1 201 ? -33.090 -14.157 -17.862 1.00 49.34 201 SER A N 1
ATOM 1600 C CA . SER A 1 201 ? -34.189 -15.120 -17.644 1.00 49.34 201 SER A CA 1
ATOM 1601 C C . SER A 1 201 ? -34.854 -15.658 -18.925 1.00 49.34 201 SER A C 1
ATOM 1603 O O . SER A 1 201 ? -35.755 -16.489 -18.825 1.00 49.34 201 SER A O 1
ATOM 1605 N N . ALA A 1 202 ? -34.469 -15.209 -20.122 1.00 52.84 202 ALA A N 1
ATOM 1606 C CA . ALA A 1 202 ? -35.179 -15.548 -21.361 1.00 52.84 202 ALA A CA 1
ATOM 1607 C C . ALA A 1 202 ? -34.320 -16.344 -22.355 1.00 52.84 202 ALA A C 1
ATOM 1609 O O . ALA A 1 202 ? -34.169 -15.934 -23.499 1.00 52.84 202 ALA A O 1
ATOM 1610 N N . ILE A 1 203 ? -33.760 -17.485 -21.938 1.00 50.69 203 ILE A N 1
ATOM 1611 C CA . ILE A 1 203 ? -33.282 -18.519 -22.872 1.00 50.69 203 ILE A CA 1
ATOM 1612 C C . ILE A 1 203 ? -33.671 -19.888 -22.295 1.00 50.69 203 ILE A C 1
ATOM 1614 O O . ILE A 1 203 ? -32.960 -20.459 -21.474 1.00 50.69 203 ILE A O 1
ATOM 1618 N N . SER A 1 204 ? -34.841 -20.391 -22.698 1.00 48.34 204 SER A N 1
ATOM 1619 C CA . SER A 1 204 ? -35.229 -21.796 -22.498 1.00 48.34 204 SER A CA 1
ATOM 1620 C C . SER A 1 204 ? -34.667 -22.651 -23.644 1.00 48.34 204 SER A C 1
ATOM 1622 O O . SER A 1 204 ? -34.715 -22.204 -24.792 1.00 48.34 204 SER A O 1
ATOM 1624 N N . PRO A 1 205 ? -34.150 -23.866 -23.388 1.00 50.47 205 PRO A N 1
ATOM 1625 C CA . PRO A 1 205 ? -33.613 -24.728 -24.435 1.00 50.47 205 PRO A CA 1
ATOM 1626 C C . PRO A 1 205 ? -34.732 -25.505 -25.150 1.00 50.47 205 PRO A C 1
ATOM 1628 O O . PRO A 1 205 ? -35.524 -26.206 -24.520 1.00 50.47 205 PRO A O 1
ATOM 1631 N N . MET A 1 206 ? -34.775 -25.401 -26.481 1.00 44.47 206 MET A N 1
ATOM 1632 C CA . MET A 1 206 ? -35.604 -26.244 -27.348 1.00 44.47 206 MET A CA 1
ATOM 1633 C C . MET A 1 206 ? -35.054 -27.678 -27.367 1.00 44.47 206 MET A C 1
ATOM 1635 O O . MET A 1 206 ? -33.886 -27.904 -27.685 1.00 44.47 206 MET A O 1
ATOM 1639 N N . ARG A 1 207 ? -35.914 -28.643 -27.015 1.00 46.44 207 ARG A N 1
ATOM 1640 C CA . ARG A 1 207 ? -35.701 -30.089 -27.179 1.00 46.44 207 ARG A CA 1
ATOM 1641 C C . ARG A 1 207 ? -35.533 -30.425 -28.664 1.00 46.44 207 ARG A C 1
ATOM 1643 O O . ARG A 1 207 ? -36.368 -30.029 -29.471 1.00 46.44 207 ARG A O 1
ATOM 1650 N N . TYR A 1 208 ? -34.510 -31.207 -29.002 1.00 50.03 208 TYR A N 1
ATOM 1651 C CA . TYR A 1 208 ? -34.444 -31.894 -30.291 1.00 50.03 208 TYR A CA 1
ATOM 1652 C C . TYR A 1 208 ? -35.367 -33.116 -30.258 1.00 50.03 208 TYR A C 1
ATOM 1654 O O . TYR A 1 208 ? -35.140 -34.055 -29.493 1.00 50.03 208 TYR A O 1
ATOM 1662 N N . GLU A 1 209 ? -36.415 -33.064 -31.075 1.00 49.88 209 GLU A N 1
ATOM 1663 C CA . GLU A 1 209 ? -37.251 -34.207 -31.432 1.00 49.88 209 GLU A CA 1
ATOM 1664 C C . GLU A 1 209 ? -36.493 -35.153 -32.370 1.00 49.88 209 GLU A C 1
ATOM 1666 O O . GLU A 1 209 ? -35.721 -34.748 -33.241 1.00 49.88 209 GLU A O 1
ATOM 1671 N N . ARG A 1 210 ? -36.733 -36.439 -32.135 1.00 49.06 210 ARG A N 1
ATOM 1672 C CA . ARG A 1 210 ? -36.198 -37.612 -32.820 1.00 49.06 210 ARG A CA 1
ATOM 1673 C C . ARG A 1 210 ? -37.130 -37.955 -33.979 1.00 49.06 210 ARG A C 1
ATOM 1675 O O . ARG A 1 210 ? -38.254 -38.347 -33.707 1.00 49.06 210 ARG A O 1
ATOM 1682 N N . MET A 1 211 ? -36.646 -37.921 -35.217 1.00 46.94 211 MET A N 1
ATOM 1683 C CA . MET A 1 211 ? -37.165 -38.686 -36.366 1.00 46.94 211 MET A CA 1
ATOM 1684 C C . MET A 1 211 ? -36.002 -38.854 -37.351 1.00 46.94 211 MET A C 1
ATOM 1686 O O . MET A 1 211 ? -35.193 -37.940 -37.471 1.00 46.94 211 MET A O 1
ATOM 1690 N N . GLY A 1 212 ? -35.798 -39.956 -38.057 1.00 47.25 212 GLY A N 1
ATOM 1691 C CA . GLY A 1 212 ? -36.547 -41.185 -38.298 1.00 47.25 212 GLY A CA 1
ATOM 1692 C C . GLY A 1 212 ? -35.816 -41.858 -39.455 1.00 47.25 212 GLY A C 1
ATOM 1693 O O . GLY A 1 212 ? -35.411 -41.105 -40.369 1.00 47.25 212 GLY A O 1
#

InterPro domains:
  IPR004827 Basic-leucine zipper domain [PF00170] (57-117)
  IPR004827 Basic-leucine zipper domain [PS00036] (62-77)
  IPR004827 Basic-leucine zipper domain [PS50217] (57-120)
  IPR004827 Basic-leucine zipper domain [SM00338] (55-119)
  IPR046347 Basic-leucine zipper domain superfamily [SSF57959] (57-107)
  IPR052470 Endoplasmic Reticulum Stress-Regulated Transcription Factor [PTHR46542] (38-189)

pLDDT: mean 70.59, std 21.83, range [36.75, 98.38]

Mean predicted aligned error: 22.81 Å

Organism: Angiostrongylus costaricensis (NCBI:txid334426)

Sequence (212 aa):
MTNISNVGPSKHFVYLPTIATPNTKRALSADPVDILLGEHSQPHQRKRECLDHLTHEQKLNRRKMKNRIAAQTARDRKKFRSQRLEDVVRELLEQNESLKQENELLRIANDDLSKQNRSLMARISSPTDDVTCRIESEQPVIYEEVPYEMLENSGKAVESAAFISGPLPRVQVIPLYLLLHLAVSVLSAVCSSQTNSRKYSAISPMRYERMG

Foldseek 3Di:
DDDDDDDDDDDPDDDDDDPPDPPPPPPDDQDPLCVLLVNDDDDDDDDDDDDPPADPVRVVVVVVVVVVVVVVVVVVVVVSSVVSVVVVVVVVVVVVVVVVVVVVVVVVVVVVVVVVVVVVVVVVPPPDPDDDPPPDDDDPDDDDDDDDDDPDDDDDDPPDPPVVPDPDPPDPPPPVVVVVVVVVVVVVVVVVVVVVVVVPPPDDDDDDDDDD

Solvent-accessible surface area (backbone atoms only — not comparable to full-atom values): 14344 Å² total; per-residue (Å²): 132,89,80,90,83,86,80,80,85,85,79,86,75,82,84,75,83,81,78,80,72,79,84,81,82,82,79,86,76,80,51,74,66,35,60,78,66,70,58,81,89,75,85,81,85,72,87,78,82,83,77,83,91,60,53,72,67,58,51,48,54,52,50,53,52,51,50,53,52,51,52,49,53,51,51,50,50,51,51,53,53,51,53,51,51,54,50,50,52,51,52,52,50,53,52,50,52,52,51,49,53,51,50,49,54,50,49,54,52,49,53,49,52,51,50,52,50,51,54,52,49,51,62,69,68,45,80,78,82,78,80,77,82,77,88,74,76,94,70,89,81,80,78,82,88,72,92,73,83,87,80,88,76,76,93,72,78,86,73,72,82,69,77,77,73,57,84,73,81,77,71,82,70,75,55,67,66,59,59,50,49,51,53,52,52,52,50,50,53,53,54,55,56,58,62,58,61,70,73,72,75,86,76,82,84,82,78,85,83,89,82,133